Protein AF-0000000078033856 (afdb_homodimer)

pLDDT: mean 94.31, std 9.18, range [53.5, 98.94]

Nearest PDB structures (foldseek):
  8vdr-assembly1_A  TM=5.293E-01  e=3.701E+00  Mus musculus
  8vdo-assembly1_A  TM=5.056E-01  e=3.893E+00  Mus musculus
  8vdq-assembly1_A  TM=4.964E-01  e=3.893E+00  Mus musculus
  8vdr-assembly1_A  TM=5.294E-01  e=4.177E+00  Mus musculus
  8vdo-assembly1_A  TM=5.056E-01  e=3.971E+00  Mus musculus

Structure (mmCIF, N/CA/C/O backbone):
data_AF-0000000078033856-model_v1
#
loop_
_entity.id
_entity.type
_entity.pdbx_description
1 polymer 'Ergosterol biosynthesis protein'
#
loop_
_atom_site.group_PDB
_atom_site.id
_atom_site.type_symbol
_atom_site.label_atom_id
_atom_site.label_alt_id
_atom_site.label_comp_id
_atom_site.label_asym_id
_atom_site.label_entity_id
_atom_site.label_seq_id
_atom_site.pdbx_PDB_ins_code
_atom_site.Cartn_x
_atom_site.Cartn_y
_atom_site.Cartn_z
_atom_site.occupancy
_atom_site.B_iso_or_equiv
_atom_site.auth_seq_id
_atom_site.auth_comp_id
_atom_site.auth_asym_id
_atom_site.auth_atom_id
_atom_site.pdbx_PDB_model_num
ATOM 1 N N . MET A 1 1 ? 20.734 -32.188 4.699 1 61.44 1 MET A N 1
ATOM 2 C CA . MET A 1 1 ? 21.078 -30.844 5.133 1 61.44 1 MET A CA 1
ATOM 3 C C . MET A 1 1 ? 20.719 -29.812 4.07 1 61.44 1 MET A C 1
ATOM 5 O O . MET A 1 1 ? 21.078 -29.969 2.902 1 61.44 1 MET A O 1
ATOM 9 N N . VAL A 1 2 ? 19.703 -29.047 4.441 1 73.62 2 VAL A N 1
ATOM 10 C CA . VAL A 1 2 ? 19.281 -28.016 3.498 1 73.62 2 VAL A CA 1
ATOM 11 C C . VAL A 1 2 ? 20.406 -27 3.309 1 73.62 2 VAL A C 1
ATOM 13 O O . VAL A 1 2 ? 20.906 -26.438 4.281 1 73.62 2 VAL A O 1
ATOM 16 N N . THR A 1 3 ? 21.031 -26.984 2.143 1 72.88 3 THR A N 1
ATOM 17 C CA . THR A 1 3 ? 22.031 -25.984 1.803 1 72.88 3 THR A CA 1
ATOM 18 C C . THR A 1 3 ? 21.375 -24.719 1.271 1 72.88 3 THR A C 1
ATOM 20 O O . THR A 1 3 ? 20.188 -24.719 0.934 1 72.88 3 THR A O 1
ATOM 23 N N . ILE A 1 4 ? 22.062 -23.641 1.285 1 73.06 4 ILE A N 1
ATOM 24 C CA . ILE A 1 4 ? 21.578 -22.375 0.738 1 73.06 4 ILE A CA 1
ATOM 25 C C . ILE A 1 4 ? 21.125 -22.578 -0.707 1 73.06 4 ILE A C 1
ATOM 27 O O . ILE A 1 4 ? 20.141 -22 -1.142 1 73.06 4 ILE A O 1
ATOM 31 N N . ALA A 1 5 ? 21.844 -23.375 -1.379 1 71.69 5 ALA A N 1
ATOM 32 C CA . ALA A 1 5 ? 21.516 -23.641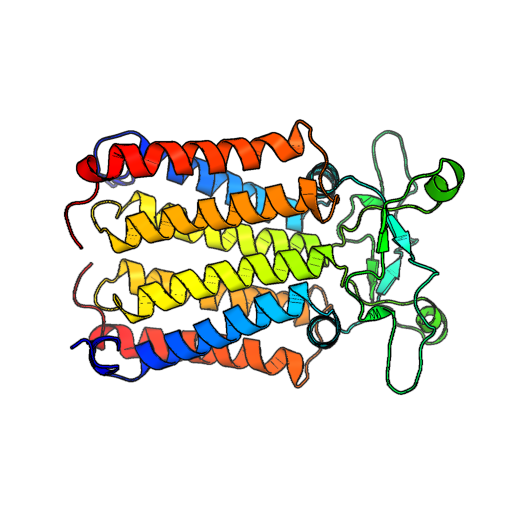 -2.779 1 71.69 5 ALA A CA 1
ATOM 33 C C . ALA A 1 5 ? 20.141 -24.266 -2.916 1 71.69 5 ALA A C 1
ATOM 35 O O . ALA A 1 5 ? 19.453 -24.062 -3.916 1 71.69 5 ALA A O 1
ATOM 36 N N . ASP A 1 6 ? 19.844 -24.953 -1.916 1 74.06 6 ASP A N 1
ATOM 37 C CA . ASP A 1 6 ? 18.547 -25.625 -1.938 1 74.06 6 ASP A CA 1
ATOM 38 C C . ASP A 1 6 ? 17.422 -24.625 -1.769 1 74.06 6 ASP A C 1
ATOM 40 O O . ASP A 1 6 ? 16.266 -24.922 -2.09 1 74.06 6 ASP A O 1
ATOM 44 N N . LEU A 1 7 ? 17.844 -23.422 -1.362 1 77.12 7 LEU A N 1
ATOM 45 C CA . LEU A 1 7 ? 16.828 -22.406 -1.071 1 77.12 7 LEU A CA 1
ATOM 46 C C . LEU A 1 7 ? 16.688 -21.438 -2.24 1 77.12 7 LEU A C 1
ATOM 48 O O . LEU A 1 7 ? 15.758 -20.625 -2.262 1 77.12 7 LEU A O 1
ATOM 52 N N . LEU A 1 8 ? 17.516 -21.656 -3.113 1 79.38 8 LEU A N 1
ATOM 53 C CA . LEU A 1 8 ? 17.516 -20.75 -4.254 1 79.38 8 LEU A CA 1
ATOM 54 C C . LEU A 1 8 ? 16.578 -21.25 -5.348 1 79.38 8 LEU A C 1
ATOM 56 O O . LEU A 1 8 ? 16.297 -22.453 -5.434 1 79.38 8 LEU A O 1
ATOM 60 N N . PRO A 1 9 ? 16.047 -20.297 -6.141 1 83.06 9 PRO A N 1
ATOM 61 C CA . PRO A 1 9 ? 15.156 -20.703 -7.234 1 83.06 9 PRO A CA 1
ATOM 62 C C . PRO A 1 9 ? 15.82 -21.719 -8.172 1 83.06 9 PRO A C 1
ATOM 64 O O . PRO A 1 9 ? 17.031 -21.625 -8.422 1 83.06 9 PRO A O 1
ATOM 67 N N . SER A 1 10 ? 15.047 -22.656 -8.562 1 72.38 10 SER A N 1
ATOM 68 C CA . SER A 1 10 ? 15.547 -23.734 -9.422 1 72.38 10 SER A CA 1
ATOM 69 C C . SER A 1 10 ? 15.641 -23.281 -10.875 1 72.38 10 SER A C 1
ATOM 71 O O . SER A 1 10 ? 16.391 -23.859 -11.664 1 72.38 10 SER A O 1
ATOM 73 N N . SER A 1 11 ? 14.836 -22.281 -11.102 1 70.69 11 SER A N 1
ATOM 74 C CA . SER A 1 11 ? 14.852 -21.859 -12.5 1 70.69 11 SER A CA 1
ATOM 75 C C . SER A 1 11 ? 16.203 -21.266 -12.883 1 70.69 11 SER A C 1
ATOM 77 O O . SER A 1 11 ? 16.906 -20.703 -12.039 1 70.69 11 SER A O 1
ATOM 79 N N . GLN A 1 12 ? 16.562 -21.547 -14.102 1 78.12 12 GLN A N 1
ATOM 80 C CA . GLN A 1 12 ? 17.766 -20.953 -14.664 1 78.12 12 GLN A CA 1
ATOM 81 C C . GLN A 1 12 ? 17.562 -19.484 -15.023 1 78.12 12 GLN A C 1
ATOM 83 O O . GLN A 1 12 ? 16.422 -19.062 -15.242 1 78.12 12 GLN A O 1
ATOM 88 N N . GLY A 1 13 ? 18.531 -18.672 -14.852 1 91.5 13 GLY A N 1
ATOM 89 C CA . GLY A 1 13 ? 18.5 -17.266 -15.242 1 91.5 13 GLY A CA 1
ATOM 90 C C . GLY A 1 13 ? 18.594 -16.328 -14.055 1 91.5 13 GLY A C 1
ATOM 91 O O . GLY A 1 13 ? 18.578 -16.766 -12.906 1 91.5 13 GLY A O 1
ATOM 92 N N . LEU A 1 14 ? 18.547 -15.047 -14.359 1 96.38 14 LEU A N 1
ATOM 93 C CA . LEU A 1 14 ? 18.859 -14.047 -13.344 1 96.38 14 LEU A CA 1
ATOM 94 C C . LEU A 1 14 ? 17.594 -13.398 -12.812 1 96.38 14 LEU A C 1
ATOM 96 O O . LEU A 1 14 ? 17.609 -12.75 -11.766 1 96.38 14 LEU A O 1
ATOM 100 N N . LEU A 1 15 ? 16.5 -13.641 -13.453 1 97.19 15 LEU A N 1
ATOM 101 C CA . LEU A 1 15 ? 15.266 -12.953 -13.094 1 97.19 15 LEU A CA 1
ATOM 102 C C . LEU A 1 15 ? 14.828 -13.328 -11.68 1 97.19 15 LEU A C 1
ATOM 104 O O . LEU A 1 15 ? 14.477 -12.453 -10.883 1 97.19 15 LEU A O 1
ATOM 108 N N . PRO A 1 16 ? 14.883 -14.594 -11.289 1 97.56 16 PRO A N 1
ATOM 109 C CA . PRO A 1 16 ? 14.484 -14.938 -9.922 1 97.56 16 PRO A CA 1
ATOM 110 C C . PRO A 1 16 ? 15.344 -14.242 -8.867 1 97.56 16 PRO A C 1
ATOM 112 O O . PRO A 1 16 ? 14.836 -13.812 -7.832 1 97.56 16 PRO A O 1
ATOM 115 N N . TYR A 1 17 ? 16.562 -14.086 -9.172 1 97.19 17 TYR A N 1
ATOM 116 C CA . TYR A 1 17 ? 17.453 -13.438 -8.227 1 97.19 17 TYR A CA 1
ATOM 117 C C . TYR A 1 17 ? 17.172 -11.938 -8.156 1 97.19 17 TYR A C 1
ATOM 119 O O . TYR A 1 17 ? 17.281 -11.328 -7.094 1 97.19 17 TYR A O 1
ATOM 127 N N . TYR A 1 18 ? 16.922 -11.352 -9.312 1 98.06 18 TYR A N 1
ATOM 128 C CA . TYR A 1 18 ? 16.484 -9.961 -9.336 1 98.06 18 TYR A CA 1
ATOM 129 C C . TYR A 1 18 ? 15.25 -9.766 -8.469 1 98.06 18 TYR A C 1
ATOM 131 O O . TYR A 1 18 ? 15.18 -8.82 -7.684 1 98.06 18 TYR A O 1
ATOM 139 N N . MET A 1 19 ? 14.328 -10.688 -8.508 1 98.25 19 MET A N 1
ATOM 140 C CA . MET A 1 19 ? 13.078 -10.602 -7.754 1 98.25 19 MET A CA 1
ATOM 141 C C . MET A 1 19 ? 13.344 -10.758 -6.258 1 98.25 19 MET A C 1
ATOM 143 O O . MET A 1 19 ? 12.742 -10.062 -5.445 1 98.25 19 MET A O 1
ATOM 147 N N . ILE A 1 20 ? 14.219 -11.648 -5.945 1 98.12 20 ILE A N 1
ATOM 148 C CA . ILE A 1 20 ? 14.562 -11.836 -4.543 1 98.12 20 ILE A CA 1
ATOM 149 C C . ILE A 1 20 ? 15.219 -10.57 -4 1 98.12 20 ILE A C 1
ATOM 151 O O . ILE A 1 20 ? 14.891 -10.117 -2.902 1 98.12 20 ILE A O 1
ATOM 155 N N . LEU A 1 21 ? 16.125 -10 -4.777 1 98.19 21 LEU A N 1
ATOM 156 C CA . LEU A 1 21 ? 16.797 -8.773 -4.363 1 98.19 21 LEU A CA 1
ATOM 157 C C . LEU A 1 21 ? 15.797 -7.648 -4.145 1 98.19 21 LEU A C 1
ATOM 159 O O . LEU A 1 21 ? 15.82 -6.977 -3.109 1 98.19 21 LEU A O 1
ATOM 163 N N . VAL A 1 22 ? 14.938 -7.438 -5.094 1 98.62 22 VAL A N 1
ATOM 164 C CA . VAL A 1 22 ? 13.953 -6.363 -5.004 1 98.62 22 VAL A CA 1
ATOM 165 C C . VAL A 1 22 ? 13.008 -6.633 -3.84 1 98.62 22 VAL A C 1
ATOM 167 O O . VAL A 1 22 ? 12.562 -5.699 -3.164 1 98.62 22 VAL A O 1
ATOM 170 N N . SER A 1 23 ? 12.711 -7.891 -3.6 1 98.69 23 SER A N 1
ATOM 171 C CA . SER A 1 23 ? 11.898 -8.258 -2.443 1 98.69 23 SER A CA 1
ATOM 172 C C . SER A 1 23 ? 12.57 -7.848 -1.14 1 98.69 23 SER A C 1
ATOM 174 O O . SER A 1 23 ? 11.93 -7.262 -0.263 1 98.69 23 SER A O 1
ATOM 176 N N . LEU A 1 24 ? 13.812 -8.125 -1.024 1 98.5 24 LEU A N 1
ATOM 177 C CA . LEU A 1 24 ? 14.555 -7.773 0.182 1 98.5 24 LEU A CA 1
ATOM 178 C C . LEU A 1 24 ? 14.625 -6.262 0.352 1 98.5 24 LEU A C 1
ATOM 180 O O . LEU A 1 24 ? 14.5 -5.75 1.468 1 98.5 24 LEU A O 1
ATOM 184 N N . ILE A 1 25 ? 14.812 -5.543 -0.732 1 98.19 25 ILE A N 1
ATOM 185 C CA . ILE A 1 25 ? 14.805 -4.082 -0.703 1 98.19 25 ILE A CA 1
ATOM 186 C C . ILE A 1 25 ? 13.445 -3.59 -0.214 1 98.19 25 ILE A C 1
ATOM 188 O O . ILE A 1 25 ? 13.367 -2.672 0.607 1 98.19 25 ILE A O 1
ATOM 192 N N . SER A 1 26 ? 12.383 -4.23 -0.665 1 98.75 26 SER A N 1
ATOM 193 C CA . SER A 1 26 ? 11.031 -3.846 -0.279 1 98.75 26 SER A CA 1
ATOM 194 C C . SER A 1 26 ? 10.781 -4.117 1.2 1 98.75 26 SER A C 1
ATOM 196 O O . SER A 1 26 ? 10.117 -3.332 1.878 1 98.75 26 SER A O 1
ATOM 198 N N . VAL A 1 27 ? 11.242 -5.23 1.685 1 98.81 27 VAL A N 1
ATOM 199 C CA . VAL A 1 27 ? 11.133 -5.512 3.113 1 98.81 27 VAL A CA 1
ATOM 200 C C . VAL A 1 27 ? 11.906 -4.465 3.908 1 98.81 27 VAL A C 1
ATOM 202 O O . VAL A 1 27 ? 11.438 -3.992 4.945 1 98.81 27 VAL A O 1
ATOM 205 N N . GLY A 1 28 ? 13.117 -4.117 3.42 1 98.56 28 GLY A N 1
ATOM 206 C CA . GLY A 1 28 ? 13.875 -3.039 4.035 1 98.56 28 GLY A CA 1
ATOM 207 C C . GLY A 1 28 ? 13.117 -1.726 4.082 1 98.56 28 GLY A C 1
ATOM 208 O O . GLY A 1 28 ? 13.141 -1.026 5.098 1 98.56 28 GLY A O 1
ATOM 209 N N . ASN A 1 29 ? 12.461 -1.414 2.986 1 98.44 29 ASN A N 1
ATOM 210 C CA . ASN A 1 29 ? 11.641 -0.207 2.951 1 98.44 29 ASN A CA 1
ATOM 211 C C . ASN A 1 29 ? 10.523 -0.259 3.988 1 98.44 29 ASN A C 1
ATOM 213 O O . ASN A 1 29 ? 10.266 0.728 4.68 1 98.44 29 ASN A O 1
ATOM 217 N N . SER A 1 30 ? 9.883 -1.397 4.066 1 98.88 30 SER A N 1
ATOM 218 C CA . SER A 1 30 ? 8.797 -1.549 5.035 1 98.88 30 SER A CA 1
ATOM 219 C C . SER A 1 30 ? 9.305 -1.346 6.461 1 98.88 30 SER A C 1
ATOM 221 O O . SER A 1 30 ? 8.672 -0.643 7.254 1 98.88 30 SER A O 1
ATOM 223 N N . ALA A 1 31 ? 10.406 -1.901 6.766 1 98.75 31 ALA A N 1
ATOM 224 C CA . ALA A 1 31 ? 10.984 -1.77 8.102 1 98.75 31 ALA A CA 1
ATOM 225 C C . ALA A 1 31 ? 11.344 -0.316 8.398 1 98.75 31 ALA A C 1
ATOM 227 O O . ALA A 1 31 ? 11.023 0.198 9.477 1 98.75 31 ALA A O 1
ATOM 228 N N . GLN A 1 32 ? 12.016 0.313 7.453 1 98.5 32 GLN A N 1
ATOM 229 C CA . GLN A 1 32 ? 12.445 1.686 7.707 1 98.5 32 GLN A CA 1
ATOM 230 C C . GLN A 1 32 ? 11.242 2.613 7.863 1 98.5 32 GLN A C 1
ATOM 232 O O . GLN A 1 32 ? 11.289 3.572 8.641 1 98.5 32 G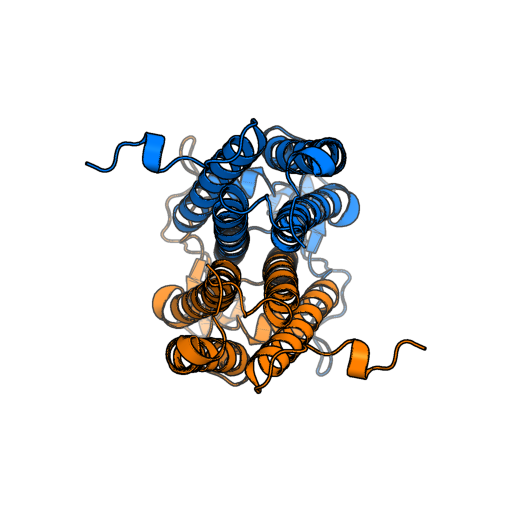LN A O 1
ATOM 237 N N . CYS A 1 33 ? 10.133 2.365 7.184 1 98.81 33 CYS A N 1
ATOM 238 C CA . CYS A 1 33 ? 8.914 3.166 7.285 1 98.81 33 CYS A CA 1
ATOM 239 C C . CYS A 1 33 ? 8.336 3.096 8.695 1 98.81 33 CYS A C 1
ATOM 241 O O . CYS A 1 33 ? 7.633 4.012 9.125 1 98.81 33 CYS A O 1
ATOM 243 N N . LEU A 1 34 ? 8.586 1.993 9.43 1 98.69 34 LEU A N 1
ATOM 244 C CA . LEU A 1 34 ? 8.07 1.813 10.781 1 98.69 34 LEU A CA 1
ATOM 245 C C . LEU A 1 34 ? 9.008 2.436 11.812 1 98.69 34 LEU A C 1
ATOM 247 O O . LEU A 1 34 ? 8.625 2.645 12.961 1 98.69 34 LEU A O 1
ATOM 251 N N . LEU A 1 35 ? 10.211 2.791 11.375 1 98.69 35 LEU A N 1
ATOM 252 C CA . LEU A 1 35 ? 11.242 3.197 12.328 1 98.69 35 LEU A CA 1
ATOM 253 C C . LEU A 1 35 ? 11.57 4.68 12.18 1 98.69 35 LEU A C 1
ATOM 255 O O . LEU A 1 35 ? 11.953 5.34 13.148 1 98.69 35 LEU A O 1
ATOM 259 N N . THR A 1 36 ? 11.531 5.199 10.961 1 98.75 36 THR A N 1
ATOM 260 C CA . THR A 1 36 ? 11.867 6.59 10.664 1 98.75 36 THR A CA 1
ATOM 261 C C . THR A 1 36 ? 11.125 7.07 9.422 1 98.75 36 THR A C 1
ATOM 263 O O . THR A 1 36 ? 10.75 6.27 8.562 1 98.75 36 THR A O 1
ATOM 266 N N . LEU A 1 37 ? 10.906 8.375 9.375 1 98.81 37 LEU A N 1
ATOM 267 C CA . LEU A 1 37 ? 10.336 8.961 8.172 1 98.81 37 LEU A CA 1
ATOM 268 C C . LEU A 1 37 ? 11.43 9.547 7.277 1 98.81 37 LEU A C 1
ATOM 270 O O . LEU A 1 37 ? 11.148 10.016 6.172 1 98.81 37 LEU A O 1
ATOM 274 N N . HIS A 1 38 ? 12.617 9.461 7.727 1 98.06 38 HIS A N 1
ATOM 275 C CA . HIS A 1 38 ? 13.742 10.141 7.098 1 98.06 38 HIS A CA 1
ATOM 276 C C . HIS A 1 38 ? 13.859 9.766 5.625 1 98.06 38 HIS A C 1
ATOM 278 O O . HIS A 1 38 ? 13.891 10.641 4.758 1 98.06 38 HIS A O 1
ATOM 284 N N . TYR A 1 39 ? 13.875 8.578 5.297 1 97.69 39 TYR A N 1
ATOM 285 C CA . TYR A 1 39 ? 14.102 8.125 3.928 1 97.69 39 TYR A CA 1
ATOM 286 C C . TYR A 1 39 ? 12.852 8.328 3.072 1 97.69 39 TYR A C 1
ATOM 288 O O . TYR A 1 39 ? 12.953 8.695 1.901 1 97.69 39 TYR A O 1
ATOM 296 N N . THR A 1 40 ? 11.695 8.062 3.631 1 98.5 40 THR A N 1
ATOM 297 C CA . THR A 1 40 ? 10.438 8.25 2.92 1 98.5 40 THR A CA 1
ATOM 298 C C . THR A 1 40 ? 10.242 9.711 2.533 1 98.5 40 THR A C 1
ATOM 300 O O . THR A 1 40 ? 9.812 10.016 1.417 1 98.5 40 THR A O 1
ATOM 303 N N . ARG A 1 41 ? 10.586 10.625 3.443 1 98.31 41 ARG A N 1
ATOM 304 C CA . ARG A 1 41 ? 10.438 12.055 3.191 1 98.31 41 ARG A CA 1
ATOM 305 C C . ARG A 1 41 ? 11.398 12.523 2.104 1 98.31 41 ARG A C 1
ATOM 307 O O . ARG A 1 41 ? 11.156 13.547 1.46 1 98.31 41 ARG A O 1
ATOM 314 N N . ARG A 1 42 ? 12.453 11.766 1.881 1 97.56 42 ARG A N 1
ATOM 315 C CA . ARG A 1 42 ? 13.383 12.102 0.807 1 97.56 42 ARG A CA 1
ATOM 316 C C . ARG A 1 42 ? 12.805 11.719 -0.553 1 97.56 42 ARG A C 1
ATOM 318 O O . ARG A 1 42 ? 13.148 12.328 -1.57 1 97.56 42 ARG A O 1
ATOM 325 N N . ILE A 1 43 ? 12 10.711 -0.518 1 98.44 43 ILE A N 1
ATOM 326 C CA . ILE A 1 43 ? 11.328 10.305 -1.746 1 98.44 43 ILE A CA 1
ATOM 327 C C . ILE A 1 43 ? 10.195 11.281 -2.064 1 98.44 43 ILE A C 1
ATOM 329 O O . ILE A 1 43 ? 10.125 11.812 -3.172 1 98.44 43 ILE A O 1
ATOM 333 N N . TYR A 1 44 ? 9.367 11.477 -1.131 1 98.44 44 TYR A N 1
ATOM 334 C CA . TYR A 1 44 ? 8.227 12.375 -1.268 1 98.44 44 TYR A CA 1
ATOM 335 C C . TYR A 1 44 ? 8.547 13.75 -0.702 1 98.44 44 TYR A C 1
ATOM 337 O O . TYR A 1 44 ? 7.938 14.188 0.276 1 98.44 44 TYR A O 1
ATOM 345 N N . CYS A 1 45 ? 9.391 14.516 -1.375 1 96.75 45 CYS A N 1
ATOM 346 C CA . CYS A 1 45 ? 10.141 15.594 -0.743 1 96.75 45 CYS A CA 1
ATOM 347 C C . CYS A 1 45 ? 9.523 16.953 -1.071 1 96.75 45 CYS A C 1
ATOM 349 O O . CYS A 1 45 ? 9.859 17.953 -0.444 1 96.75 45 CYS A O 1
ATOM 351 N N . ASN A 1 46 ? 8.656 17 -2.059 1 96.38 46 ASN A N 1
ATOM 352 C CA . ASN A 1 46 ? 8.133 18.312 -2.414 1 96.38 46 ASN A CA 1
ATOM 353 C C . ASN A 1 46 ? 7.207 18.859 -1.33 1 96.38 46 ASN A C 1
ATOM 355 O O . ASN A 1 46 ? 6.512 18.094 -0.658 1 96.38 46 ASN A O 1
ATOM 359 N N . LYS A 1 47 ? 7.242 20.172 -1.246 1 96.5 47 LYS A N 1
ATOM 360 C CA . LYS A 1 47 ? 6.547 20.828 -0.149 1 96.5 47 LYS A CA 1
ATOM 361 C C . LYS A 1 47 ? 5.227 21.438 -0.62 1 96.5 47 LYS A C 1
ATOM 363 O O . LYS A 1 47 ? 5.137 21.953 -1.732 1 96.5 47 LYS A O 1
ATOM 368 N N . PHE A 1 48 ? 4.266 21.406 0.261 1 97.5 48 PHE A N 1
ATOM 369 C CA . PHE A 1 48 ? 2.902 21.844 -0.028 1 97.5 48 PHE A CA 1
ATOM 370 C C . PHE A 1 48 ? 2.381 22.75 1.071 1 97.5 48 PHE A C 1
ATOM 372 O O . PHE A 1 48 ? 2.889 22.734 2.193 1 97.5 48 PHE A O 1
ATOM 379 N N . VAL A 1 49 ? 1.399 23.516 0.734 1 96.44 49 VAL A N 1
ATOM 380 C CA . VAL A 1 49 ? 0.655 24.344 1.672 1 96.44 49 VAL A CA 1
ATOM 381 C C . VAL A 1 49 ? -0.841 24.078 1.527 1 96.44 49 VAL A C 1
ATOM 383 O O . VAL A 1 49 ? -1.282 23.516 0.525 1 96.44 49 VAL A O 1
ATOM 386 N N . THR A 1 50 ? -1.585 24.422 2.521 1 95.19 50 THR A N 1
ATOM 387 C CA . THR A 1 50 ? -3.035 24.266 2.48 1 95.19 50 THR A CA 1
ATOM 388 C C . THR A 1 50 ? -3.633 25.062 1.327 1 95.19 50 THR A C 1
ATOM 390 O O . THR A 1 50 ? -3.238 26.203 1.084 1 95.19 50 THR A O 1
ATOM 393 N N . ASN A 1 51 ? -4.48 24.469 0.582 1 96.19 51 ASN A N 1
ATOM 394 C CA . ASN A 1 51 ? -5.207 25.141 -0.495 1 96.19 51 ASN A CA 1
ATOM 395 C C . ASN A 1 51 ? -6.273 26.078 0.049 1 96.19 51 ASN A C 1
ATOM 397 O O . ASN A 1 51 ? -7.367 25.641 0.413 1 96.19 51 ASN A O 1
ATOM 401 N N . THR A 1 52 ? -6.094 27.312 0.097 1 93.81 52 THR A N 1
ATOM 402 C CA . THR A 1 52 ? -6.996 28.297 0.689 1 93.81 52 THR A CA 1
ATOM 403 C C . THR A 1 52 ? -8.086 28.688 -0.303 1 93.81 52 THR A C 1
ATOM 405 O O . THR A 1 52 ? -8.977 29.469 0.032 1 93.81 52 THR A O 1
ATOM 408 N N . SER A 1 53 ? -8.047 28.188 -1.5 1 95.69 53 SER A N 1
ATOM 409 C CA . SER A 1 53 ? -9.039 28.531 -2.516 1 95.69 53 SER A CA 1
ATOM 410 C C . SER A 1 53 ? -10.281 27.656 -2.391 1 95.69 53 SER A C 1
ATOM 412 O O . SER A 1 53 ? -11.305 27.922 -3.031 1 95.69 53 SER A O 1
ATOM 414 N N . LEU A 1 54 ? -10.18 26.594 -1.594 1 96.12 54 LEU A N 1
ATOM 415 C CA . LEU A 1 54 ? -11.328 25.703 -1.421 1 96.12 54 LEU A CA 1
ATOM 416 C C . LEU A 1 54 ? -12.422 26.391 -0.6 1 96.12 54 LEU A C 1
ATOM 418 O O . LEU A 1 54 ? -12.125 27.156 0.315 1 96.12 54 LEU A O 1
ATOM 422 N N . ALA A 1 55 ? -13.648 26.047 -0.903 1 94.62 55 ALA A N 1
ATOM 423 C CA . ALA A 1 55 ? -14.781 26.562 -0.138 1 94.62 55 ALA A CA 1
ATOM 424 C C . ALA A 1 55 ? -14.688 26.141 1.327 1 94.62 55 ALA A C 1
ATOM 426 O O . ALA A 1 55 ? -14.25 25.031 1.636 1 94.62 55 ALA A O 1
ATOM 427 N N . PRO A 1 56 ? -15.18 27 2.152 1 93.25 56 PRO A N 1
ATOM 428 C CA . PRO A 1 56 ? -15.148 26.656 3.576 1 93.25 56 PRO A CA 1
ATOM 429 C C . PRO A 1 56 ? -16.062 25.5 3.926 1 93.25 56 PRO A C 1
ATOM 431 O O . PRO A 1 56 ? -16.938 25.125 3.125 1 93.25 56 PRO A O 1
ATOM 434 N N . LYS A 1 57 ? -15.844 24.969 5.039 1 93.38 57 LYS A N 1
ATOM 435 C CA . LYS A 1 57 ? -16.641 23.844 5.535 1 93.38 57 LYS A CA 1
ATOM 436 C C . LYS A 1 57 ? -18.125 24.219 5.594 1 93.38 57 LYS A C 1
ATOM 438 O O . LYS A 1 57 ? -18.469 25.328 6 1 93.38 57 LYS A O 1
ATOM 443 N N . SER A 1 58 ? -18.922 23.453 5.059 1 93.38 58 SER A N 1
ATOM 444 C CA . SER A 1 58 ? -20.375 23.547 5.137 1 93.38 58 SER A CA 1
ATOM 445 C C . SER A 1 58 ? -21 22.234 5.609 1 93.38 58 SER A C 1
ATOM 447 O O . SER A 1 58 ? -20.281 21.297 5.965 1 93.38 58 SER A O 1
ATOM 449 N N . ALA A 1 59 ? -22.344 22.234 5.633 1 92.88 59 ALA A N 1
ATOM 450 C CA . ALA A 1 59 ? -23.047 21.016 6.051 1 92.88 59 ALA A CA 1
ATOM 451 C C . ALA A 1 59 ? -22.828 19.891 5.051 1 92.88 59 ALA A C 1
ATOM 453 O O . ALA A 1 59 ? -22.812 18.719 5.426 1 92.88 59 ALA A O 1
ATOM 454 N N . LEU A 1 60 ? -22.5 20.234 3.891 1 90.12 60 LEU A N 1
ATOM 455 C CA . LEU A 1 60 ? -22.469 19.25 2.82 1 90.12 60 LEU A CA 1
ATOM 456 C C . LEU A 1 60 ? -21.031 19 2.361 1 90.12 60 LEU A C 1
ATOM 458 O O . LEU A 1 60 ? -20.75 17.984 1.711 1 90.12 60 LEU A O 1
ATOM 462 N N . ARG A 1 61 ? -20.203 19.891 2.689 1 92.5 61 ARG A N 1
ATOM 463 C CA . ARG A 1 61 ? -18.859 19.797 2.139 1 92.5 61 ARG A CA 1
ATOM 464 C C . ARG A 1 61 ? -17.812 20.078 3.211 1 92.5 61 ARG A C 1
ATOM 466 O O . ARG A 1 61 ? -17.938 21.047 3.975 1 92.5 61 ARG A O 1
ATOM 473 N N . ASP A 1 62 ? -16.828 19.281 3.324 1 96.06 62 ASP A N 1
ATOM 474 C CA . ASP A 1 62 ? -15.633 19.469 4.145 1 96.06 62 ASP A CA 1
ATOM 475 C C . ASP A 1 62 ? -14.383 19.609 3.275 1 96.06 62 ASP A C 1
ATOM 477 O O . ASP A 1 62 ? -14.016 18.672 2.555 1 96.06 62 ASP A O 1
ATOM 481 N N . PRO A 1 63 ? -13.773 20.719 3.268 1 96.75 63 PRO A N 1
ATOM 482 C CA . PRO A 1 63 ? -12.562 20.875 2.453 1 96.75 63 PRO A CA 1
ATOM 483 C C . PRO A 1 63 ? -11.477 19.875 2.809 1 96.75 63 PRO A C 1
ATOM 485 O O . PRO A 1 63 ? -10.625 19.562 1.974 1 96.75 63 PRO A O 1
ATOM 488 N N . GLU A 1 64 ? -11.531 19.328 4.004 1 97 64 GLU A N 1
ATOM 489 C CA . GLU A 1 64 ? -10.555 18.328 4.422 1 97 64 GLU A CA 1
ATOM 490 C C . GLU A 1 64 ? -10.75 17.016 3.662 1 97 64 GLU A C 1
ATOM 492 O O . GLU A 1 64 ? -9.875 16.156 3.68 1 97 64 GLU A O 1
ATOM 497 N N . ASP A 1 65 ? -11.875 16.906 2.957 1 98.25 65 ASP A N 1
ATOM 498 C CA . ASP A 1 65 ? -12.172 15.703 2.195 1 98.25 65 ASP A CA 1
ATOM 499 C C . ASP A 1 65 ? -11.633 15.805 0.77 1 98.25 65 ASP A C 1
ATOM 501 O O . ASP A 1 65 ? -11.672 14.836 0.014 1 98.25 65 ASP A O 1
ATOM 505 N N . SER A 1 66 ? -11.125 16.922 0.41 1 98.62 66 SER A N 1
ATOM 506 C CA . SER A 1 66 ? -10.68 17.141 -0.961 1 98.62 66 SER A CA 1
ATOM 507 C C . SER A 1 66 ? -9.289 16.547 -1.188 1 98.62 66 SER A C 1
ATOM 509 O O . SER A 1 66 ? -8.383 16.766 -0.385 1 98.62 66 SER A O 1
ATOM 511 N N . VAL A 1 67 ? -9.102 15.922 -2.33 1 98.69 67 VAL A N 1
ATOM 512 C CA . VAL A 1 67 ? -7.777 15.461 -2.719 1 98.69 67 VAL A CA 1
ATOM 513 C C . VAL A 1 67 ? -6.902 16.641 -3.107 1 98.69 67 VAL A C 1
ATOM 515 O O . VAL A 1 67 ? -5.688 16.5 -3.262 1 98.69 67 VAL A O 1
ATOM 518 N N . HIS A 1 68 ? -7.48 17.844 -3.244 1 98.38 68 HIS A N 1
ATOM 519 C CA . HIS A 1 68 ? -6.758 19.062 -3.594 1 98.38 68 HIS A CA 1
ATOM 520 C C . HIS A 1 68 ? -6.57 19.969 -2.377 1 98.38 68 HIS A C 1
ATOM 522 O O . HIS A 1 68 ? -6.332 21.172 -2.518 1 98.38 68 HIS A O 1
ATOM 528 N N . LYS A 1 69 ? -6.699 19.422 -1.203 1 98.25 69 LYS A N 1
ATOM 529 C CA . LYS A 1 69 ? -6.609 20.234 0.008 1 98.25 69 LYS A CA 1
ATOM 530 C C . LYS A 1 69 ? -5.207 20.797 0.181 1 98.25 69 LYS A C 1
ATOM 532 O O . LYS A 1 69 ? -5.012 21.766 0.925 1 98.25 69 LYS A O 1
ATOM 537 N N . LEU A 1 70 ? -4.227 20.234 -0.487 1 97.81 70 LEU A N 1
ATOM 538 C CA . LEU A 1 70 ? -2.848 20.703 -0.484 1 97.81 70 LEU A CA 1
ATOM 539 C C . LEU A 1 70 ? -2.406 21.094 -1.891 1 97.81 70 LEU A C 1
ATOM 541 O O . LEU A 1 70 ? -2.74 20.422 -2.861 1 97.81 70 LEU A O 1
ATOM 545 N N . VAL A 1 71 ? -1.706 22.188 -1.99 1 96.44 71 VAL A N 1
ATOM 546 C CA . VAL A 1 71 ? -1.171 22.609 -3.275 1 96.44 71 VAL A CA 1
ATOM 547 C C . VAL A 1 71 ? 0.336 22.828 -3.162 1 96.44 71 VAL A C 1
ATOM 549 O O . VAL A 1 71 ? 0.841 23.172 -2.092 1 96.44 71 VAL A O 1
ATOM 552 N N . LEU A 1 72 ? 1.056 22.562 -4.246 1 96 72 LEU A N 1
ATOM 553 C CA . LEU A 1 72 ? 2.506 22.719 -4.293 1 96 72 LEU A CA 1
ATOM 554 C C . LEU A 1 72 ? 2.916 24.125 -3.871 1 96 72 LEU A C 1
ATOM 556 O O . LEU A 1 72 ? 2.318 25.109 -4.312 1 96 72 LEU A O 1
ATOM 560 N N . ALA A 1 73 ? 3.9 24.125 -2.971 1 94.5 73 ALA A N 1
ATOM 561 C CA . ALA A 1 73 ? 4.41 25.422 -2.527 1 94.5 73 ALA A CA 1
ATOM 562 C C . ALA A 1 73 ? 5.238 26.078 -3.621 1 94.5 73 ALA A C 1
ATOM 564 O O . ALA A 1 73 ? 6.172 25.484 -4.156 1 94.5 73 ALA A O 1
ATOM 565 N N . THR A 1 74 ? 4.988 27.188 -4.266 1 81.38 74 THR A N 1
ATOM 566 C CA . THR A 1 74 ? 5.695 27.859 -5.355 1 81.38 74 THR A CA 1
ATOM 567 C C . THR A 1 74 ? 6.613 28.953 -4.816 1 81.38 74 THR A C 1
ATOM 569 O O . THR A 1 74 ? 7.672 29.219 -5.387 1 81.38 74 THR A O 1
ATOM 572 N N . ASN A 1 75 ? 6.145 29.875 -3.896 1 66.25 75 ASN A N 1
ATOM 573 C CA . ASN A 1 75 ? 6.887 31.062 -3.527 1 66.25 75 ASN A CA 1
ATOM 574 C C . ASN A 1 75 ? 7.602 30.891 -2.188 1 66.25 75 ASN A C 1
ATOM 576 O O . ASN A 1 75 ? 7.191 30.078 -1.362 1 66.25 75 ASN A O 1
ATOM 580 N N . ARG A 1 76 ? 8.891 31.609 -2.131 1 55.44 76 ARG A N 1
ATOM 581 C CA . ARG A 1 76 ? 9.75 31.625 -0.953 1 55.44 76 ARG A CA 1
ATOM 582 C C . ARG A 1 76 ? 8.938 31.859 0.318 1 55.44 76 ARG A C 1
ATOM 584 O O . ARG A 1 76 ? 9.195 31.219 1.343 1 55.44 76 ARG A O 1
ATOM 591 N N . ALA A 1 77 ? 8.078 32.75 0.264 1 53.5 77 ALA A N 1
ATOM 592 C CA . ALA A 1 77 ? 7.297 33.125 1.438 1 53.5 77 ALA A CA 1
ATOM 593 C C . ALA A 1 77 ? 6.445 31.953 1.928 1 53.5 77 ALA A C 1
ATOM 595 O O . ALA A 1 77 ? 6.348 31.719 3.133 1 53.5 77 ALA A O 1
ATOM 596 N N . ALA A 1 78 ? 5.863 31.203 0.975 1 57.28 78 ALA A N 1
ATOM 597 C CA . ALA A 1 78 ? 4.992 30.078 1.337 1 57.28 78 ALA A CA 1
ATOM 598 C C . ALA A 1 78 ? 5.801 28.922 1.916 1 57.28 78 ALA A C 1
ATOM 600 O O . ALA A 1 78 ? 5.258 28.062 2.623 1 57.28 78 ALA A O 1
ATOM 601 N N . ALA A 1 79 ? 7.141 29.219 1.865 1 61.19 79 ALA A N 1
ATOM 602 C CA . ALA A 1 79 ? 8.07 28.125 2.15 1 61.19 79 ALA A CA 1
ATOM 603 C C . ALA A 1 79 ? 8.195 27.891 3.654 1 61.19 79 ALA A C 1
ATOM 605 O O . ALA A 1 79 ? 8.484 26.781 4.094 1 61.19 79 ALA A O 1
ATOM 606 N N . GLY A 1 80 ? 7.809 28.922 4.324 1 71.06 80 GLY A N 1
ATOM 607 C CA . GLY A 1 80 ? 8.094 28.75 5.742 1 71.06 80 GLY A CA 1
ATOM 608 C C . GLY A 1 80 ? 7.195 27.734 6.418 1 71.06 80 GLY A C 1
ATOM 609 O O . GLY A 1 80 ? 7.617 27.062 7.355 1 71.06 80 GLY A O 1
ATOM 610 N N . ASN A 1 81 ? 6.012 27.594 5.977 1 85.38 81 ASN A N 1
ATOM 611 C CA . ASN A 1 81 ? 5.098 26.656 6.609 1 85.38 81 ASN A CA 1
ATOM 612 C C . ASN A 1 81 ? 4.801 25.469 5.699 1 85.38 81 ASN A C 1
ATOM 614 O O . ASN A 1 81 ? 3.859 24.703 5.949 1 85.38 81 ASN A O 1
ATOM 618 N N . ALA A 1 82 ? 5.504 25.375 4.645 1 94.94 82 ALA A N 1
ATOM 619 C CA . ALA A 1 82 ? 5.297 24.281 3.688 1 94.94 82 ALA A CA 1
ATOM 620 C C . ALA A 1 82 ? 5.887 22.984 4.207 1 94.94 82 ALA A C 1
ATOM 622 O O . ALA A 1 82 ? 6.953 22.969 4.824 1 94.94 82 ALA A O 1
ATOM 623 N N . THR A 1 83 ? 5.211 21.953 3.967 1 95.44 83 THR A N 1
ATOM 624 C CA . THR A 1 83 ? 5.664 20.656 4.414 1 95.44 83 THR A CA 1
ATOM 625 C C . THR A 1 83 ? 5.422 19.594 3.34 1 95.44 83 THR A C 1
ATOM 627 O O . THR A 1 83 ? 4.625 19.812 2.422 1 95.44 83 THR A O 1
ATOM 630 N N . ASP A 1 84 ? 6.188 18.531 3.408 1 97.69 84 ASP A N 1
ATOM 631 C CA . ASP A 1 84 ? 5.84 17.391 2.574 1 97.69 84 ASP A CA 1
ATOM 632 C C . ASP A 1 84 ? 4.547 16.734 3.055 1 97.69 84 ASP A C 1
ATOM 634 O O . ASP A 1 84 ? 3.965 17.156 4.055 1 97.69 84 ASP A O 1
ATOM 638 N N . GLN A 1 85 ? 4.102 15.766 2.361 1 98.75 85 GLN A N 1
ATOM 639 C CA . GLN A 1 85 ? 2.811 15.164 2.68 1 98.75 85 GLN A CA 1
ATOM 640 C C . GLN A 1 85 ? 2.988 13.859 3.449 1 98.75 85 GLN A C 1
ATOM 642 O O . GLN A 1 85 ? 2.07 13.039 3.512 1 98.75 85 GLN A O 1
ATOM 647 N N . VAL A 1 86 ? 4.191 13.594 4.012 1 98.88 86 VAL A N 1
ATOM 648 C CA . VAL A 1 86 ? 4.477 12.32 4.668 1 98.88 86 VAL A CA 1
ATOM 649 C C . VAL A 1 86 ? 4.055 12.398 6.137 1 98.88 86 VAL A C 1
ATOM 651 O O . VAL A 1 86 ? 4.582 13.211 6.898 1 98.88 86 VAL A O 1
ATOM 654 N N . THR A 1 87 ? 3.121 11.625 6.488 1 98.88 87 THR A N 1
ATOM 655 C CA . THR A 1 87 ? 2.744 11.375 7.875 1 98.88 87 THR A CA 1
ATOM 656 C C . THR A 1 87 ? 3.182 9.977 8.305 1 98.88 87 THR A C 1
ATOM 658 O O . THR A 1 87 ? 3.516 9.141 7.469 1 98.88 87 THR A O 1
ATOM 661 N N . PRO A 1 88 ? 3.158 9.734 9.555 1 98.94 88 PRO A N 1
ATOM 662 C CA . PRO A 1 88 ? 3.436 8.359 9.977 1 98.94 88 PRO A CA 1
ATOM 663 C C . PRO A 1 88 ? 2.467 7.348 9.375 1 98.94 88 PRO A C 1
ATOM 665 O O . PRO A 1 88 ? 2.871 6.234 9.023 1 98.94 88 PRO A O 1
ATOM 668 N N . LEU A 1 89 ? 1.221 7.715 9.211 1 98.94 89 LEU A N 1
ATOM 669 C CA . LEU A 1 89 ? 0.265 6.836 8.547 1 98.94 89 LEU A CA 1
ATOM 670 C C . LEU A 1 89 ? 0.684 6.574 7.105 1 98.94 89 LEU A C 1
ATOM 672 O O . LEU A 1 89 ? 0.658 5.43 6.645 1 98.94 89 LEU A O 1
ATOM 676 N N . ALA A 1 90 ? 1.031 7.633 6.371 1 98.94 90 ALA A N 1
ATOM 677 C CA . ALA A 1 90 ? 1.466 7.465 4.988 1 98.94 90 ALA A CA 1
ATOM 678 C C . ALA A 1 90 ? 2.629 6.48 4.895 1 98.94 90 ALA A C 1
ATOM 680 O O . ALA A 1 90 ? 2.66 5.633 4 1 98.94 90 ALA A O 1
ATOM 681 N N . ALA A 1 91 ? 3.547 6.586 5.848 1 98.94 91 ALA A N 1
ATOM 682 C CA . ALA A 1 91 ? 4.691 5.68 5.867 1 98.94 91 ALA A CA 1
ATOM 683 C C . ALA A 1 91 ? 4.246 4.242 6.105 1 98.94 91 ALA A C 1
ATOM 685 O O . ALA A 1 91 ? 4.766 3.312 5.48 1 98.94 91 ALA A O 1
ATOM 686 N N . ARG A 1 92 ? 3.316 4.027 6.953 1 98.94 92 ARG A N 1
ATOM 687 C CA . ARG A 1 92 ? 2.85 2.672 7.23 1 98.94 92 ARG A CA 1
ATOM 688 C C . ARG A 1 92 ? 2.057 2.113 6.051 1 98.94 92 ARG A C 1
ATOM 690 O O . ARG A 1 92 ? 2.084 0.909 5.793 1 98.94 92 ARG A O 1
ATOM 697 N N . LEU A 1 93 ? 1.362 2.982 5.328 1 98.94 93 LEU A N 1
ATOM 698 C CA . LEU A 1 93 ? 0.692 2.545 4.109 1 98.94 93 LEU A CA 1
ATOM 699 C C . LEU A 1 93 ? 1.708 2.186 3.029 1 98.94 93 LEU A C 1
ATOM 701 O O . LEU A 1 93 ? 1.53 1.201 2.307 1 98.94 93 LEU A O 1
ATOM 705 N N . PHE A 1 94 ? 2.777 2.973 2.963 1 98.94 94 PHE A N 1
ATOM 706 C CA . PHE A 1 94 ? 3.877 2.666 2.055 1 98.94 94 PHE A CA 1
ATOM 707 C C . PHE A 1 94 ? 4.527 1.337 2.422 1 98.94 94 PHE A C 1
ATOM 709 O O . PHE A 1 94 ? 4.812 0.517 1.547 1 98.94 94 PHE A O 1
ATOM 716 N N . ALA A 1 95 ? 4.711 1.098 3.691 1 98.94 95 ALA A N 1
ATOM 717 C CA . ALA A 1 95 ? 5.254 -0.159 4.199 1 98.94 95 ALA A CA 1
ATOM 718 C C . ALA A 1 95 ? 4.355 -1.335 3.832 1 98.94 95 ALA A C 1
ATOM 720 O O . ALA A 1 95 ? 4.84 -2.393 3.422 1 98.94 95 ALA A O 1
ATOM 721 N N . THR A 1 96 ? 3.082 -1.14 3.988 1 98.94 96 THR A N 1
ATOM 722 C CA . THR A 1 96 ? 2.115 -2.205 3.746 1 98.94 96 THR A CA 1
ATOM 723 C C . THR A 1 96 ? 2.119 -2.615 2.277 1 98.94 96 THR A C 1
ATOM 725 O O . THR A 1 96 ? 2.174 -3.805 1.96 1 98.94 96 THR A O 1
ATOM 728 N N . TRP A 1 97 ? 2.074 -1.628 1.447 1 98.75 97 TRP A N 1
ATOM 729 C CA . TRP A 1 97 ? 2.121 -1.885 0.012 1 98.75 97 TRP A CA 1
ATOM 730 C C . TRP A 1 97 ? 3.406 -2.613 -0.369 1 98.75 97 TRP A C 1
ATOM 732 O O . TRP A 1 97 ? 3.369 -3.604 -1.103 1 98.75 97 TRP A O 1
ATOM 742 N N . THR A 1 98 ? 4.555 -2.133 0.1 1 98.88 98 THR A N 1
ATOM 743 C CA . THR A 1 98 ? 5.828 -2.705 -0.327 1 98.88 98 THR A CA 1
ATOM 744 C C . THR A 1 98 ? 6.035 -4.086 0.29 1 98.88 98 THR A C 1
ATOM 746 O O . THR A 1 98 ? 6.648 -4.961 -0.324 1 98.88 98 THR A O 1
ATOM 749 N N . LEU A 1 99 ? 5.492 -4.285 1.457 1 98.94 99 LEU A N 1
ATOM 750 C CA . LEU A 1 99 ? 5.551 -5.617 2.041 1 98.94 99 LEU A CA 1
ATOM 751 C C . LEU A 1 99 ? 4.789 -6.621 1.182 1 98.94 99 LEU A C 1
ATOM 753 O O . LEU A 1 99 ? 5.285 -7.723 0.918 1 98.94 99 LEU A O 1
ATOM 757 N N . LEU A 1 100 ? 3.609 -6.23 0.743 1 98.94 100 LEU A N 1
ATOM 758 C CA . LEU A 1 100 ? 2.834 -7.125 -0.11 1 98.94 100 LEU A CA 1
ATOM 759 C C . LEU A 1 100 ? 3.562 -7.395 -1.422 1 98.94 100 LEU A C 1
ATOM 761 O O . LEU A 1 100 ? 3.604 -8.531 -1.893 1 98.94 100 LEU A O 1
ATOM 765 N N . ALA A 1 101 ? 4.141 -6.355 -1.987 1 98.94 101 ALA A N 1
ATOM 766 C CA . ALA A 1 101 ? 4.918 -6.535 -3.211 1 98.94 101 ALA A CA 1
ATOM 767 C C . ALA A 1 101 ? 6.07 -7.516 -2.988 1 98.94 101 ALA A C 1
ATOM 769 O O . ALA A 1 101 ? 6.359 -8.344 -3.852 1 98.94 101 ALA A O 1
ATOM 770 N N . ALA A 1 102 ? 6.699 -7.387 -1.836 1 98.94 102 ALA A N 1
ATOM 771 C CA . ALA A 1 102 ? 7.805 -8.289 -1.512 1 98.94 102 ALA A CA 1
ATOM 772 C C . ALA A 1 102 ? 7.336 -9.742 -1.472 1 98.94 102 ALA A C 1
ATOM 774 O O . ALA A 1 102 ? 8.016 -10.633 -1.985 1 98.94 102 ALA A O 1
ATOM 775 N N . VAL A 1 103 ? 6.227 -9.945 -0.896 1 98.94 103 VAL A N 1
ATOM 776 C CA . VAL A 1 103 ? 5.676 -11.297 -0.792 1 98.94 103 VAL A CA 1
ATOM 777 C C . VAL A 1 103 ? 5.391 -11.844 -2.188 1 98.94 103 VAL A C 1
ATOM 779 O O . VAL A 1 103 ? 5.758 -12.984 -2.5 1 98.94 103 VAL A O 1
ATOM 782 N N . VAL A 1 104 ? 4.758 -11.039 -3.021 1 98.94 104 VAL A N 1
ATOM 783 C CA . VAL A 1 104 ? 4.43 -11.469 -4.379 1 98.94 104 VAL A CA 1
ATOM 784 C C . VAL A 1 104 ? 5.715 -11.82 -5.129 1 98.94 104 VAL A C 1
ATOM 786 O O . VAL A 1 104 ? 5.805 -12.875 -5.758 1 98.94 104 VAL A O 1
ATOM 789 N N . ARG A 1 105 ? 6.703 -10.961 -5.02 1 98.88 105 ARG A N 1
ATOM 790 C CA . ARG A 1 105 ? 7.934 -11.141 -5.777 1 98.88 105 ARG A CA 1
ATOM 791 C C . ARG A 1 105 ? 8.711 -12.352 -5.277 1 98.88 105 ARG A C 1
ATOM 793 O O . ARG A 1 105 ? 9.312 -13.086 -6.066 1 98.88 105 ARG A O 1
ATOM 800 N N . MET A 1 106 ? 8.664 -12.562 -3.994 1 98.38 106 MET A N 1
ATOM 801 C CA . MET A 1 106 ? 9.336 -13.727 -3.428 1 98.38 106 MET A CA 1
ATOM 802 C C . MET A 1 106 ? 8.703 -15.016 -3.938 1 98.38 106 MET A C 1
ATOM 804 O O . MET A 1 106 ? 9.414 -15.938 -4.355 1 98.38 106 MET A O 1
ATOM 808 N N . TYR A 1 107 ? 7.406 -15.117 -3.902 1 98.12 107 TYR A N 1
ATOM 809 C CA . TYR A 1 107 ? 6.727 -16.297 -4.434 1 98.12 107 TYR A CA 1
ATOM 810 C C . TYR A 1 107 ? 7.027 -16.469 -5.914 1 98.12 107 TYR A C 1
ATOM 812 O O . TYR A 1 107 ? 7.301 -17.594 -6.367 1 98.12 107 TYR A O 1
ATOM 820 N N . ALA A 1 108 ? 6.926 -15.367 -6.641 1 97.75 108 ALA A N 1
ATOM 821 C CA . ALA A 1 108 ? 7.148 -15.453 -8.078 1 97.75 108 ALA A CA 1
ATOM 822 C C . ALA A 1 108 ? 8.555 -15.953 -8.391 1 97.75 108 ALA A C 1
ATOM 824 O O . ALA A 1 108 ? 8.75 -16.719 -9.336 1 97.75 108 ALA A O 1
ATOM 825 N N . ALA A 1 109 ? 9.523 -15.539 -7.59 1 97.75 109 ALA A N 1
ATOM 826 C CA . ALA A 1 109 ? 10.906 -15.953 -7.809 1 97.75 109 ALA A CA 1
ATOM 827 C C . ALA A 1 109 ? 11.016 -17.469 -7.875 1 97.75 109 ALA A C 1
ATOM 829 O O . ALA A 1 109 ? 11.898 -18.016 -8.555 1 97.75 109 ALA A O 1
ATOM 830 N N . TYR A 1 110 ? 10.086 -18.188 -7.328 1 97.06 110 TYR A N 1
ATOM 831 C CA . TYR A 1 110 ? 10.188 -19.641 -7.25 1 97.06 110 TYR A CA 1
ATOM 832 C C . TYR A 1 110 ? 9.148 -20.312 -8.141 1 97.06 110 TYR A C 1
ATOM 834 O O . TYR A 1 110 ? 9.047 -21.531 -8.164 1 97.06 110 TYR A O 1
ATOM 842 N N . HIS A 1 111 ? 8.383 -19.516 -8.844 1 97.38 111 HIS A N 1
ATOM 843 C CA . HIS A 1 111 ? 7.297 -20.125 -9.602 1 97.38 111 HIS A CA 1
ATOM 844 C C . HIS A 1 111 ? 7.125 -19.438 -10.953 1 97.38 111 HIS A C 1
ATOM 846 O O . HIS A 1 111 ? 6.004 -19.297 -11.445 1 97.38 111 HIS A O 1
ATOM 852 N N . LEU A 1 112 ? 8.188 -18.969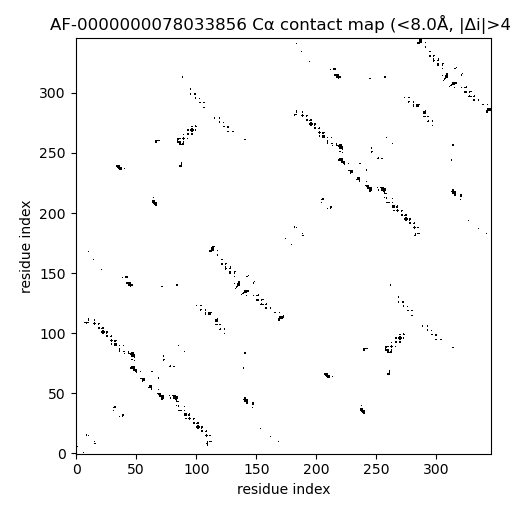 -11.492 1 97.31 112 LEU A N 1
ATOM 853 C CA . LEU A 1 112 ? 8.133 -18.188 -12.727 1 97.31 112 LEU A CA 1
ATOM 854 C C . LEU A 1 112 ? 7.73 -19.078 -13.906 1 97.31 112 LEU A C 1
ATOM 856 O O . LEU A 1 112 ? 7.383 -18.562 -14.977 1 97.31 112 LEU A O 1
ATOM 860 N N . GLU A 1 113 ? 7.777 -20.406 -13.781 1 96.88 113 GLU A N 1
ATOM 861 C CA . GLU A 1 113 ? 7.367 -21.297 -14.867 1 96.88 113 GLU A CA 1
ATOM 862 C C . GLU A 1 113 ? 5.867 -21.172 -15.141 1 96.88 113 GLU A C 1
ATOM 864 O O . GLU A 1 113 ? 5.395 -21.562 -16.203 1 96.88 113 GLU A O 1
ATOM 869 N N . HIS A 1 114 ? 5.168 -20.672 -14.141 1 97.62 114 HIS A N 1
ATOM 870 C CA . HIS A 1 114 ? 3.73 -20.484 -14.305 1 97.62 114 HIS A CA 1
ATOM 871 C C . HIS A 1 114 ? 3.426 -19.094 -14.867 1 97.62 114 HIS A C 1
ATOM 873 O O . HIS A 1 114 ? 3.814 -18.078 -14.289 1 97.62 114 HIS A O 1
ATOM 879 N N . ALA A 1 115 ? 2.652 -19.047 -15.906 1 98.38 115 ALA A N 1
ATOM 880 C CA . ALA A 1 115 ? 2.309 -17.781 -16.562 1 98.38 115 ALA A CA 1
ATOM 881 C C . ALA A 1 115 ? 1.613 -16.828 -15.602 1 98.38 115 ALA A C 1
ATOM 883 O O . ALA A 1 115 ? 1.874 -15.625 -15.609 1 98.38 115 ALA A O 1
ATOM 884 N N . HIS A 1 116 ? 0.722 -17.359 -14.805 1 98.06 116 HIS A N 1
ATOM 885 C CA . HIS A 1 116 ? -0.028 -16.484 -13.906 1 98.06 116 HIS A CA 1
ATOM 886 C C . HIS A 1 116 ? 0.885 -15.859 -12.859 1 98.06 116 HIS A C 1
ATOM 888 O O . HIS A 1 116 ? 0.686 -14.703 -12.461 1 98.06 116 HIS A O 1
ATOM 894 N N . MET A 1 117 ? 1.886 -16.547 -12.422 1 98.5 117 MET A N 1
ATOM 895 C CA . MET A 1 117 ? 2.836 -15.969 -11.477 1 98.5 117 MET A CA 1
ATOM 896 C C . MET A 1 117 ? 3.734 -14.945 -12.164 1 98.5 117 MET A C 1
ATOM 898 O O . MET A 1 117 ? 4.059 -13.906 -11.578 1 98.5 117 MET A O 1
ATOM 902 N N . TYR A 1 118 ? 4.16 -15.25 -13.414 1 98.56 118 TYR A N 1
ATOM 903 C CA . TYR A 1 118 ? 4.953 -14.32 -14.211 1 98.56 118 TYR A CA 1
ATOM 904 C C . TYR A 1 118 ? 4.203 -13.008 -14.43 1 98.56 118 TYR A C 1
ATOM 906 O O . TYR A 1 118 ? 4.77 -11.93 -14.25 1 98.56 118 TYR A O 1
ATOM 914 N N . ASP A 1 119 ? 2.975 -13.125 -14.734 1 98.75 119 ASP A N 1
ATOM 915 C CA . ASP A 1 119 ? 2.145 -11.938 -14.945 1 98.75 119 ASP A CA 1
ATOM 916 C C . ASP A 1 119 ? 1.938 -11.18 -13.641 1 98.75 119 ASP A C 1
ATOM 918 O O . ASP A 1 119 ? 2.004 -9.945 -13.617 1 98.75 119 ASP A O 1
ATOM 922 N N . LEU A 1 120 ? 1.687 -11.922 -12.664 1 98.81 120 LEU A N 1
ATOM 923 C CA . LEU A 1 120 ? 1.406 -11.297 -11.375 1 98.81 120 LEU A CA 1
ATOM 924 C C . LEU A 1 120 ? 2.598 -10.477 -10.898 1 98.81 120 LEU A C 1
ATOM 926 O O . LEU A 1 120 ? 2.43 -9.336 -10.445 1 98.81 120 LEU A O 1
ATOM 930 N N . VAL A 1 121 ? 3.764 -11.031 -10.961 1 98.81 121 VAL A N 1
ATOM 931 C CA . VAL A 1 121 ? 4.914 -10.266 -10.492 1 98.81 121 VAL A CA 1
ATOM 932 C C . VAL A 1 121 ? 5.156 -9.078 -11.414 1 98.81 121 VAL A C 1
ATOM 934 O O . VAL A 1 121 ? 5.574 -8.008 -10.961 1 98.81 121 VAL A O 1
ATOM 937 N N . LEU A 1 122 ? 4.91 -9.203 -12.688 1 98.88 122 LEU A N 1
ATOM 938 C CA . LEU A 1 122 ? 4.988 -8.062 -13.586 1 98.88 122 LEU A CA 1
ATOM 939 C C . LEU A 1 122 ? 4.055 -6.945 -13.133 1 98.88 122 LEU A C 1
ATOM 941 O O . LEU A 1 122 ? 4.41 -5.766 -13.195 1 98.88 122 LEU A O 1
ATOM 945 N N . TRP A 1 123 ? 2.922 -7.285 -12.641 1 98.88 123 TRP A N 1
ATOM 946 C CA . TRP A 1 123 ? 1.952 -6.301 -12.164 1 98.88 123 TRP A CA 1
ATOM 947 C C . TRP A 1 123 ? 2.504 -5.52 -10.977 1 98.88 123 TRP A C 1
ATOM 949 O O . TRP A 1 123 ? 2.182 -4.34 -10.797 1 98.88 123 TRP A O 1
ATOM 959 N N . THR A 1 124 ? 3.354 -6.133 -10.125 1 98.94 124 THR A N 1
ATOM 960 C CA . THR A 1 124 ? 3.932 -5.371 -9.023 1 98.94 124 THR A CA 1
ATOM 961 C C . THR A 1 124 ? 4.785 -4.223 -9.555 1 98.94 124 THR A C 1
ATOM 963 O O . THR A 1 124 ? 4.809 -3.139 -8.961 1 98.94 124 THR A O 1
ATOM 966 N N . TYR A 1 125 ? 5.434 -4.449 -10.656 1 98.88 125 TYR A N 1
ATOM 967 C CA . TYR A 1 125 ? 6.293 -3.426 -11.234 1 98.88 125 TYR A CA 1
ATOM 968 C C . TYR A 1 125 ? 5.477 -2.387 -11.992 1 98.88 125 TYR A C 1
ATOM 970 O O . TYR A 1 125 ? 5.816 -1.202 -12 1 98.88 125 TYR A O 1
ATOM 978 N N . VAL A 1 126 ? 4.418 -2.824 -12.609 1 98.88 126 VAL A N 1
ATOM 979 C CA . VAL A 1 126 ? 3.506 -1.895 -13.266 1 98.88 126 VAL A CA 1
ATOM 980 C C . VAL A 1 126 ? 2.9 -0.949 -12.234 1 98.88 126 VAL A C 1
ATOM 982 O O . VAL A 1 126 ? 2.863 0.267 -12.438 1 98.88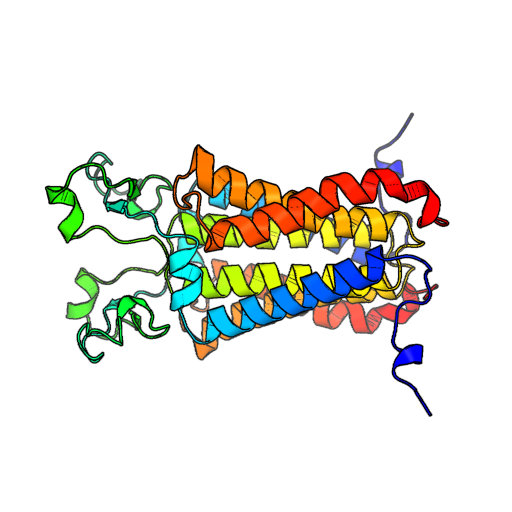 126 VAL A O 1
ATOM 985 N N . VAL A 1 127 ? 2.457 -1.491 -11.125 1 98.88 127 VAL A N 1
ATOM 986 C CA . VAL A 1 127 ? 1.849 -0.7 -10.062 1 98.88 127 VAL A CA 1
ATOM 987 C C . VAL A 1 127 ? 2.881 0.262 -9.477 1 98.88 127 VAL A C 1
ATOM 989 O O . VAL A 1 127 ? 2.59 1.441 -9.266 1 98.88 127 VAL A O 1
ATOM 992 N N . ALA A 1 128 ? 4.086 -0.231 -9.273 1 98.75 128 ALA A N 1
ATOM 993 C CA . ALA A 1 128 ? 5.145 0.609 -8.727 1 98.75 128 ALA A CA 1
ATOM 994 C C . ALA A 1 128 ? 5.492 1.752 -9.68 1 98.75 128 ALA A C 1
ATOM 996 O O . ALA A 1 128 ? 5.555 2.912 -9.266 1 98.75 128 ALA A O 1
ATOM 997 N N . LEU A 1 129 ? 5.719 1.416 -10.906 1 98.75 129 LEU A N 1
ATOM 998 C CA . LEU A 1 129 ? 6.086 2.432 -11.891 1 98.75 129 LEU A CA 1
ATOM 999 C C . LEU A 1 129 ? 4.973 3.463 -12.039 1 98.75 129 LEU A C 1
ATOM 1001 O O . LEU A 1 129 ? 5.242 4.668 -12.086 1 98.75 129 LEU A O 1
ATOM 1005 N N . SER A 1 130 ? 3.777 2.992 -12.117 1 98.75 130 SER A N 1
ATOM 1006 C CA . SER A 1 130 ? 2.635 3.891 -12.242 1 98.75 130 SER A CA 1
ATOM 1007 C C . SER A 1 130 ? 2.541 4.828 -11.039 1 98.75 130 SER A C 1
ATOM 1009 O O . SER A 1 130 ? 2.303 6.027 -11.195 1 98.75 130 SER A O 1
ATOM 1011 N N . HIS A 1 131 ? 2.727 4.293 -9.867 1 98.81 131 HIS A N 1
ATOM 1012 C CA . HIS A 1 131 ? 2.65 5.121 -8.664 1 98.81 131 HIS A CA 1
ATOM 1013 C C . HIS A 1 131 ? 3.717 6.207 -8.68 1 98.81 131 HIS A C 1
ATOM 1015 O O . HIS A 1 131 ? 3.404 7.395 -8.531 1 98.81 131 HIS A O 1
ATOM 1021 N N . PHE A 1 132 ? 4.922 5.867 -8.938 1 98.62 132 PHE A N 1
ATOM 1022 C CA . PHE A 1 132 ? 6.008 6.832 -8.797 1 98.62 132 PHE A CA 1
ATOM 1023 C C . PHE A 1 132 ? 5.996 7.832 -9.953 1 98.62 132 PHE A C 1
ATOM 1025 O O . PHE A 1 132 ? 6.324 9.008 -9.766 1 98.62 132 PHE A O 1
ATOM 1032 N N . LEU A 1 133 ? 5.633 7.41 -11.125 1 98.44 133 LEU A N 1
ATOM 1033 C CA . LEU A 1 133 ? 5.512 8.352 -12.234 1 98.44 133 LEU A CA 1
ATOM 1034 C C . LEU A 1 133 ? 4.379 9.344 -11.984 1 98.44 133 LEU A C 1
ATOM 1036 O O . LEU A 1 133 ? 4.527 10.539 -12.25 1 98.44 133 LEU A O 1
ATOM 1040 N N . SER A 1 134 ? 3.252 8.852 -11.5 1 98.69 134 SER A N 1
ATOM 1041 C CA . SER A 1 134 ? 2.148 9.773 -11.234 1 98.69 134 SER A CA 1
ATOM 1042 C C . SER A 1 134 ? 2.488 10.734 -10.109 1 98.69 134 SER A C 1
ATOM 1044 O O . SER A 1 134 ? 2.129 11.914 -10.156 1 98.69 134 SER A O 1
ATOM 1046 N N . GLU A 1 135 ? 3.221 10.258 -9.102 1 98.81 135 GLU A N 1
ATOM 1047 C CA . GLU A 1 135 ? 3.637 11.133 -8.008 1 98.81 135 GLU A CA 1
ATOM 1048 C C . GLU A 1 135 ? 4.605 12.203 -8.492 1 98.81 135 GLU A C 1
ATOM 1050 O O . GLU A 1 135 ? 4.621 13.32 -7.969 1 98.81 135 GLU A O 1
ATOM 1055 N N . MET A 1 136 ? 5.34 11.844 -9.516 1 97.88 136 MET A N 1
ATOM 1056 C CA . MET A 1 136 ? 6.371 12.75 -10.016 1 97.88 136 MET A CA 1
ATOM 1057 C C . MET A 1 136 ? 5.777 13.75 -11.008 1 97.88 136 MET A C 1
ATOM 1059 O O . MET A 1 136 ? 6.059 14.945 -10.93 1 97.88 136 MET A O 1
ATOM 1063 N N . PHE A 1 137 ? 4.891 13.305 -11.852 1 97.75 137 PHE A N 1
ATOM 1064 C CA . PHE A 1 137 ? 4.543 14.141 -12.992 1 97.75 137 PHE A CA 1
ATOM 1065 C C . PHE A 1 137 ? 3.145 14.727 -12.828 1 97.75 137 PHE A C 1
ATOM 1067 O O . PHE A 1 137 ? 2.807 15.727 -13.469 1 97.75 137 PHE A O 1
ATOM 1074 N N . PHE A 1 138 ? 2.342 14.148 -12.008 1 98.19 138 PHE A N 1
ATOM 1075 C CA . PHE A 1 138 ? 0.97 14.625 -11.883 1 98.19 138 PHE A CA 1
ATOM 1076 C C . PHE A 1 138 ? 0.724 15.211 -10.5 1 98.19 138 PHE A C 1
ATOM 1078 O O . PHE A 1 138 ? 0.336 16.375 -10.367 1 98.19 138 PHE A O 1
ATOM 1085 N N . PHE A 1 139 ? 1.069 14.492 -9.453 1 98.5 139 PHE A N 1
ATOM 1086 C CA . PHE A 1 139 ? 0.746 14.93 -8.102 1 98.5 139 PHE A CA 1
ATOM 1087 C C . PHE A 1 139 ? 1.875 15.773 -7.52 1 98.5 139 PHE A C 1
ATOM 1089 O O . PHE A 1 139 ? 1.685 16.469 -6.523 1 98.5 139 PHE A O 1
ATOM 1096 N N . LYS A 1 140 ? 3.109 15.617 -8.078 1 97.75 140 LYS A N 1
ATOM 1097 C CA . LYS A 1 140 ? 4.273 16.453 -7.816 1 97.75 140 LYS A CA 1
ATOM 1098 C C . LYS A 1 140 ? 4.773 16.266 -6.387 1 97.75 140 LYS A C 1
ATOM 1100 O O . LYS A 1 140 ? 5.391 17.172 -5.816 1 97.75 140 LYS A O 1
ATOM 1105 N N . THR A 1 141 ? 4.449 15.133 -5.766 1 98.31 141 THR A N 1
ATOM 1106 C CA . THR A 1 141 ? 4.973 14.875 -4.426 1 98.31 141 THR A CA 1
ATOM 1107 C C . THR A 1 141 ? 6.418 14.391 -4.496 1 98.31 141 THR A C 1
ATOM 1109 O O . THR A 1 141 ? 7.145 14.445 -3.5 1 98.31 141 THR A O 1
ATOM 1112 N N . VAL A 1 142 ? 6.758 13.82 -5.625 1 98.19 142 VAL A N 1
ATOM 1113 C CA . VAL A 1 142 ? 8.094 13.273 -5.84 1 98.19 142 VAL A CA 1
ATOM 1114 C C . VAL A 1 142 ? 8.852 14.156 -6.836 1 98.19 142 VAL A C 1
ATOM 1116 O O . VAL A 1 142 ? 8.289 14.594 -7.84 1 98.19 142 VAL A O 1
ATOM 1119 N N . LYS A 1 143 ? 10.039 14.43 -6.535 1 95.12 143 LYS A N 1
ATOM 1120 C CA . LYS A 1 143 ? 10.938 15.086 -7.48 1 95.12 143 LYS A CA 1
ATOM 1121 C C . LYS A 1 143 ? 11.992 14.109 -8 1 95.12 143 LYS A C 1
ATOM 1123 O O . LYS A 1 143 ? 12.336 13.141 -7.324 1 95.12 143 LYS A O 1
ATOM 1128 N N . PHE A 1 144 ? 12.445 14.43 -9.18 1 92.56 144 PHE A N 1
ATOM 1129 C CA . PHE A 1 144 ? 13.523 13.602 -9.719 1 92.56 144 PHE A CA 1
ATOM 1130 C C . PHE A 1 144 ? 14.797 13.773 -8.906 1 92.56 144 PHE A C 1
ATOM 1132 O O . PHE A 1 144 ? 15.273 14.898 -8.703 1 92.56 144 PHE A O 1
ATOM 1139 N N . GLY A 1 145 ? 15.273 12.742 -8.32 1 92.56 145 GLY A N 1
ATOM 1140 C CA . GLY A 1 145 ? 16.469 12.711 -7.496 1 92.56 145 GLY A CA 1
ATOM 1141 C C . GLY A 1 145 ? 16.891 11.305 -7.105 1 92.56 145 GLY A C 1
ATOM 1142 O O . GLY A 1 145 ? 16.203 10.336 -7.441 1 92.56 145 GLY A O 1
ATOM 1143 N N . ALA A 1 146 ? 17.938 11.18 -6.41 1 89.19 146 ALA A N 1
ATOM 1144 C CA . ALA A 1 146 ? 18.531 9.891 -6.074 1 89.19 146 ALA A CA 1
ATOM 1145 C C . ALA A 1 146 ? 17.547 9 -5.34 1 89.19 146 ALA A C 1
ATOM 1147 O O . ALA A 1 146 ? 17.359 7.84 -5.703 1 89.19 146 ALA A O 1
ATOM 1148 N N . PRO A 1 147 ? 16.75 9.469 -4.418 1 90.25 147 PRO A N 1
ATOM 1149 C CA . PRO A 1 147 ? 15.844 8.578 -3.682 1 90.25 147 PRO A CA 1
ATOM 1150 C C . PRO A 1 147 ? 14.703 8.047 -4.551 1 90.25 147 PRO A C 1
ATOM 1152 O O . PRO A 1 147 ? 14.289 6.898 -4.387 1 90.25 147 PRO A O 1
ATOM 1155 N N . SER A 1 148 ? 14.289 8.859 -5.477 1 90.75 148 SER A N 1
ATOM 1156 C CA . SER A 1 148 ? 13.141 8.453 -6.285 1 90.75 148 SER A CA 1
ATOM 1157 C C . SER A 1 148 ? 13.586 7.668 -7.516 1 90.75 148 SER A C 1
ATOM 1159 O O . SER A 1 148 ? 12.781 6.969 -8.133 1 90.75 148 SER A O 1
ATOM 1161 N N . VAL A 1 149 ? 14.781 7.695 -7.844 1 93.81 149 VAL A N 1
ATOM 1162 C CA . VAL A 1 149 ? 15.281 7.066 -9.062 1 93.81 149 VAL A CA 1
ATOM 1163 C C . VAL A 1 149 ? 15.367 5.555 -8.859 1 93.81 149 VAL A C 1
ATOM 1165 O O . VAL A 1 149 ? 15.125 4.781 -9.797 1 93.81 149 VAL A O 1
ATOM 1168 N N . SER A 1 150 ? 15.664 5.129 -7.656 1 94.44 150 SER A N 1
ATOM 1169 C CA . SER A 1 150 ? 15.844 3.703 -7.395 1 94.44 150 SER A CA 1
ATOM 1170 C C . SER A 1 150 ? 14.562 2.924 -7.695 1 94.44 150 SER A C 1
ATOM 1172 O O . SER A 1 150 ? 14.57 2.002 -8.516 1 94.44 150 SER A O 1
ATOM 1174 N N . PRO A 1 151 ? 13.477 3.299 -7.113 1 96.56 151 PRO A N 1
ATOM 1175 C CA . PRO A 1 151 ? 12.273 2.527 -7.434 1 96.56 151 PRO A CA 1
ATOM 1176 C C . PRO A 1 151 ? 11.867 2.656 -8.898 1 96.56 151 PRO A C 1
ATOM 1178 O O . PRO A 1 151 ? 11.328 1.71 -9.484 1 96.56 151 PRO A O 1
ATOM 1181 N N . LEU A 1 152 ? 12.156 3.721 -9.547 1 97.88 152 LEU A N 1
ATOM 1182 C CA . LEU A 1 152 ? 11.859 3.895 -10.969 1 97.88 152 LEU A CA 1
ATOM 1183 C C . LEU A 1 152 ? 12.727 2.975 -11.82 1 97.88 152 LEU A C 1
ATOM 1185 O O . LEU A 1 152 ? 12.227 2.342 -12.758 1 97.88 152 LEU A O 1
ATOM 1189 N N . ILE A 1 153 ? 13.953 2.889 -11.484 1 98.06 153 ILE A N 1
ATOM 1190 C CA . ILE A 1 153 ? 14.875 2.033 -12.227 1 98.06 153 ILE A CA 1
ATOM 1191 C C . ILE A 1 153 ? 14.484 0.569 -12.039 1 98.06 153 ILE A C 1
ATOM 1193 O O . ILE A 1 153 ? 14.422 -0.191 -13.008 1 98.06 153 ILE A O 1
ATOM 1197 N N . VAL A 1 154 ? 14.227 0.22 -10.805 1 98 154 VAL A N 1
ATOM 1198 C CA . VAL A 1 154 ? 13.875 -1.161 -10.492 1 98 154 VAL A CA 1
ATOM 1199 C C . VAL A 1 154 ? 12.641 -1.573 -11.289 1 98 154 VAL A C 1
ATOM 1201 O O . VAL A 1 154 ? 12.648 -2.605 -11.969 1 98 154 VAL A O 1
ATOM 1204 N N . ALA A 1 155 ? 11.609 -0.779 -11.281 1 98.69 155 ALA A N 1
ATOM 1205 C CA . ALA A 1 155 ? 10.352 -1.116 -11.938 1 98.69 155 ALA A CA 1
ATOM 1206 C C . ALA A 1 155 ? 10.508 -1.107 -13.453 1 98.69 155 ALA A C 1
ATOM 1208 O O . ALA A 1 155 ? 10.016 -2.006 -14.141 1 98.69 155 ALA A O 1
ATOM 1209 N N . THR A 1 156 ? 11.227 -0.138 -13.984 1 98.56 156 THR A N 1
ATOM 1210 C CA . THR A 1 156 ? 11.422 -0.018 -15.422 1 98.56 156 THR A CA 1
ATOM 1211 C C . THR A 1 156 ? 12.25 -1.181 -15.961 1 98.56 156 THR A C 1
ATOM 1213 O O . THR A 1 156 ? 11.922 -1.755 -17 1 98.56 156 THR A O 1
ATOM 1216 N N . THR A 1 157 ? 13.273 -1.51 -15.258 1 98.69 157 THR A N 1
ATOM 1217 C CA . THR A 1 157 ? 14.117 -2.627 -15.656 1 98.69 157 THR A CA 1
ATOM 1218 C C . THR A 1 157 ? 13.305 -3.914 -15.766 1 98.69 157 THR A C 1
ATOM 1220 O O . THR A 1 157 ? 13.383 -4.621 -16.766 1 98.69 157 THR A O 1
ATOM 1223 N N . ALA A 1 158 ? 12.5 -4.168 -14.781 1 98.75 158 ALA A N 1
ATOM 1224 C CA . ALA A 1 158 ? 11.68 -5.379 -14.805 1 98.75 158 ALA A CA 1
ATOM 1225 C C . ALA A 1 158 ? 10.664 -5.336 -15.938 1 98.75 158 ALA A C 1
ATOM 1227 O O . ALA A 1 158 ? 10.461 -6.332 -16.641 1 98.75 158 ALA A O 1
ATOM 1228 N N . MET A 1 159 ? 10.047 -4.223 -16.156 1 98.5 159 MET A N 1
ATOM 1229 C CA . MET A 1 159 ? 8.977 -4.078 -17.141 1 98.5 159 MET A CA 1
ATOM 1230 C C . MET A 1 159 ? 9.523 -4.25 -18.547 1 98.5 159 MET A C 1
ATOM 1232 O O . MET A 1 159 ? 8.789 -4.637 -19.469 1 98.5 159 MET A O 1
ATOM 1236 N N . ILE A 1 160 ? 10.766 -3.992 -18.75 1 98.62 160 ILE A N 1
ATOM 1237 C CA . ILE A 1 160 ? 11.398 -4.195 -20.062 1 98.62 160 ILE A CA 1
ATOM 1238 C C . ILE A 1 160 ? 11.93 -5.621 -20.156 1 98.62 160 ILE A C 1
ATOM 1240 O O . ILE A 1 160 ? 11.68 -6.32 -21.141 1 98.62 160 ILE A O 1
ATOM 1244 N N . TRP A 1 161 ? 12.602 -6.066 -19.109 1 98.62 161 TRP A N 1
ATOM 1245 C CA . TRP A 1 161 ? 13.297 -7.348 -19.078 1 98.62 161 TRP A CA 1
ATOM 1246 C C . TRP A 1 161 ? 12.312 -8.508 -19.141 1 98.62 161 TRP A C 1
ATOM 1248 O O . TRP A 1 161 ? 12.508 -9.453 -19.906 1 98.62 161 TRP A O 1
ATOM 1258 N N . MET A 1 162 ? 11.281 -8.453 -18.438 1 98.69 162 MET A N 1
ATOM 1259 C CA . MET A 1 162 ? 10.391 -9.602 -18.266 1 98.69 162 MET A CA 1
ATOM 1260 C C . MET A 1 162 ? 9.672 -9.945 -19.562 1 98.69 162 MET A C 1
ATOM 1262 O O . MET A 1 162 ? 9.656 -11.102 -19.984 1 98.69 162 MET A O 1
ATOM 1266 N N . PRO A 1 163 ? 9.039 -8.977 -20.25 1 98.5 163 PRO A N 1
ATOM 1267 C CA . PRO A 1 163 ? 8.422 -9.359 -21.531 1 98.5 163 PRO A CA 1
ATOM 1268 C C . PRO A 1 163 ? 9.414 -9.969 -22.516 1 98.5 163 PRO A C 1
ATOM 1270 O O . PRO A 1 163 ? 9.062 -10.859 -23.281 1 98.5 163 PRO A O 1
ATOM 1273 N N . MET A 1 164 ? 10.625 -9.609 -22.422 1 98.25 164 MET A N 1
ATOM 1274 C CA . MET A 1 164 ? 11.641 -10.094 -23.344 1 98.25 164 MET A CA 1
ATOM 1275 C C . MET A 1 164 ? 12.039 -11.531 -23.016 1 98.25 164 MET A C 1
ATOM 1277 O O . MET A 1 164 ? 12.508 -12.266 -23.891 1 98.25 164 MET A O 1
ATOM 1281 N N . GLN A 1 165 ? 11.859 -11.961 -21.781 1 97.5 165 GLN A N 1
ATOM 1282 C CA . GLN A 1 165 ? 12.352 -13.258 -21.359 1 97.5 165 GLN A CA 1
ATOM 1283 C C . GLN A 1 165 ? 11.195 -14.211 -21.047 1 97.5 165 GLN A C 1
ATOM 1285 O O . GLN A 1 165 ? 11.406 -15.289 -20.484 1 97.5 165 GLN A O 1
ATOM 1290 N N . ARG A 1 166 ? 10.047 -13.836 -21.312 1 97.81 166 ARG A N 1
ATOM 1291 C CA . ARG A 1 166 ? 8.867 -14.625 -20.953 1 97.81 166 ARG A CA 1
ATOM 1292 C C . ARG A 1 166 ? 8.969 -16.047 -21.5 1 97.81 166 ARG A C 1
ATOM 1294 O O . ARG A 1 166 ? 8.734 -17.016 -20.766 1 97.81 166 ARG A O 1
ATOM 1301 N N . GLY A 1 167 ? 9.312 -16.219 -22.734 1 97.25 167 GLY A N 1
ATOM 1302 C CA . GLY A 1 167 ? 9.398 -17.531 -23.375 1 97.25 167 GLY A CA 1
ATOM 1303 C C . GLY A 1 167 ? 10.406 -18.453 -22.719 1 97.25 167 GLY A C 1
ATOM 1304 O O . GLY A 1 167 ? 10.266 -19.672 -22.766 1 97.25 167 GLY A O 1
ATOM 1305 N N . TYR A 1 168 ? 11.352 -17.859 -22.141 1 96.56 168 TYR A N 1
ATOM 1306 C CA . TYR A 1 168 ? 12.398 -18.609 -21.453 1 96.56 168 TYR A CA 1
ATOM 1307 C C . TYR A 1 168 ? 11.883 -19.188 -20.141 1 96.56 168 TYR A C 1
ATOM 1309 O O . TYR A 1 168 ? 12.203 -20.328 -19.781 1 96.56 168 TYR A O 1
ATOM 1317 N N . TYR A 1 169 ? 11.055 -18.469 -19.391 1 96.94 169 TYR A N 1
ATOM 1318 C CA . TYR A 1 169 ? 10.695 -18.844 -18.031 1 96.94 169 TYR A CA 1
ATOM 1319 C C . TYR A 1 169 ? 9.336 -19.531 -18 1 96.94 169 TYR A C 1
ATOM 1321 O O . TYR A 1 169 ? 9.125 -20.469 -17.234 1 96.94 169 TYR A O 1
ATOM 1329 N N . VAL A 1 170 ? 8.43 -19.078 -18.766 1 97.5 170 VAL A N 1
ATOM 1330 C CA . VAL A 1 170 ? 7.055 -19.547 -18.672 1 97.5 170 VAL A CA 1
ATOM 1331 C C . VAL A 1 170 ? 6.902 -20.859 -19.438 1 97.5 170 VAL A C 1
ATOM 1333 O O . VAL A 1 170 ? 7.156 -20.906 -20.641 1 97.5 170 VAL A O 1
ATOM 1336 N N . GLN A 1 171 ? 6.441 -21.891 -18.703 1 95.94 171 GLN A N 1
ATOM 1337 C CA . GLN A 1 171 ? 6.293 -23.219 -19.266 1 95.94 171 GLN A CA 1
ATOM 1338 C C . GLN A 1 171 ? 4.891 -23.766 -19.031 1 95.94 171 GLN A C 1
ATOM 1340 O O . GLN A 1 171 ? 4.48 -24.734 -19.688 1 95.94 171 GLN A O 1
ATOM 1345 N N . LEU A 1 172 ? 4.188 -23.141 -18.109 1 94.19 172 LEU A N 1
ATOM 1346 C CA . LEU A 1 172 ? 2.846 -23.562 -17.719 1 94.19 172 LEU A CA 1
ATOM 1347 C C . LEU A 1 172 ? 1.884 -22.391 -17.719 1 94.19 172 LEU A C 1
ATOM 1349 O O . LEU A 1 172 ? 2.307 -21.234 -17.562 1 94.19 172 LEU A O 1
ATOM 1353 N N . PRO A 1 173 ? 0.739 -22.703 -17.812 1 88.94 173 PRO A N 1
ATOM 1354 C CA . PRO A 1 173 ? -0.214 -21.594 -17.75 1 88.94 173 PRO A CA 1
ATOM 1355 C C . PRO A 1 173 ? -0.316 -20.984 -16.359 1 88.94 173 PRO A C 1
ATOM 1357 O O . PRO A 1 173 ? -0.094 -21.672 -15.352 1 88.94 173 PRO A O 1
ATOM 1360 N N . MET B 1 1 ? -18.797 -18 -28.469 1 61.03 1 MET B N 1
ATOM 1361 C CA . MET B 1 1 ? -19.219 -16.812 -27.719 1 61.03 1 MET B CA 1
ATOM 1362 C C . MET B 1 1 ? -18.875 -16.938 -26.25 1 61.03 1 MET B C 1
ATOM 1364 O O . MET B 1 1 ? -19.219 -17.938 -25.609 1 61.03 1 MET B O 1
ATOM 1368 N N . VAL B 1 2 ? -17.906 -16.109 -25.875 1 73.25 2 VAL B N 1
ATOM 1369 C CA . VAL B 1 2 ? -17.516 -16.141 -24.469 1 73.25 2 VAL B CA 1
ATOM 1370 C C . VAL B 1 2 ? -18.688 -15.672 -23.609 1 73.25 2 VAL B C 1
ATOM 1372 O O . VAL B 1 2 ? -19.234 -14.586 -23.812 1 73.25 2 VAL B O 1
ATOM 1375 N N . THR B 1 3 ? -19.312 -16.594 -22.875 1 72.75 3 THR B N 1
ATOM 1376 C CA . THR B 1 3 ? -20.359 -16.25 -21.906 1 72.75 3 THR B CA 1
ATOM 1377 C C . THR B 1 3 ? -19.75 -15.797 -20.578 1 72.75 3 THR B C 1
ATOM 1379 O O . THR B 1 3 ? -18.562 -15.992 -20.344 1 72.75 3 THR B O 1
ATOM 1382 N N . ILE B 1 4 ? -20.484 -15.117 -19.797 1 72.75 4 ILE B N 1
ATOM 1383 C CA . ILE B 1 4 ? -20.062 -14.688 -18.469 1 72.75 4 ILE B CA 1
ATOM 1384 C C . ILE B 1 4 ? -19.562 -15.898 -17.672 1 72.75 4 ILE B C 1
ATOM 1386 O O . ILE B 1 4 ? -18.594 -15.797 -16.906 1 72.75 4 ILE B O 1
ATOM 1390 N N . ALA B 1 5 ? -20.203 -16.938 -17.844 1 70.88 5 ALA B N 1
ATOM 1391 C CA . ALA B 1 5 ? -19.844 -18.172 -17.125 1 70.88 5 ALA B CA 1
ATOM 1392 C C . ALA B 1 5 ? -18.422 -18.609 -17.484 1 70.88 5 ALA B C 1
ATOM 1394 O O . ALA B 1 5 ? -17.734 -19.203 -16.656 1 70.88 5 ALA B O 1
ATOM 1395 N N . ASP B 1 6 ? -18.125 -18.297 -18.672 1 74.06 6 ASP B N 1
ATOM 1396 C CA . ASP B 1 6 ? -16.797 -18.688 -19.125 1 74.06 6 ASP B CA 1
ATOM 1397 C C . ASP B 1 6 ? -15.719 -17.844 -18.422 1 74.06 6 ASP B C 1
ATOM 1399 O O . ASP B 1 6 ? -14.547 -18.234 -18.422 1 74.06 6 ASP B O 1
ATOM 1403 N N . LEU B 1 7 ? -16.219 -16.781 -17.797 1 76.88 7 LEU B N 1
ATOM 1404 C CA . LEU B 1 7 ? -15.266 -15.859 -17.188 1 76.88 7 LEU B CA 1
ATOM 1405 C C . LEU B 1 7 ? -15.141 -16.125 -15.688 1 76.88 7 LEU B C 1
ATOM 1407 O O . LEU B 1 7 ? -14.258 -15.578 -15.023 1 76.88 7 LEU B O 1
ATOM 1411 N N . LEU B 1 8 ? -15.961 -16.969 -15.32 1 79.12 8 LEU B N 1
ATOM 1412 C CA . LEU B 1 8 ? -15.977 -17.266 -13.891 1 79.12 8 LEU B CA 1
ATOM 1413 C C . LEU B 1 8 ? -15 -18.375 -13.547 1 79.12 8 LEU B C 1
ATOM 1415 O O . LEU B 1 8 ? -14.664 -19.203 -14.398 1 79.12 8 LEU B O 1
ATOM 1419 N N . PRO B 1 9 ? -14.477 -18.328 -12.297 1 83 9 PRO B N 1
ATOM 1420 C CA . PRO B 1 9 ? -13.555 -19.391 -11.883 1 83 9 PRO B CA 1
ATOM 1421 C C . PRO B 1 9 ? -14.148 -20.797 -12.047 1 83 9 PRO B C 1
ATOM 1423 O O . PRO B 1 9 ? -15.344 -20.984 -11.836 1 83 9 PRO B O 1
ATOM 1426 N N . SER B 1 10 ? -13.344 -21.656 -12.523 1 72.19 10 SER B N 1
ATOM 1427 C CA . SER B 1 10 ? -13.773 -23.016 -12.797 1 72.19 10 SER B CA 1
ATOM 1428 C C . SER B 1 10 ? -13.859 -23.844 -11.516 1 72.19 10 SER B C 1
ATOM 1430 O O . SER B 1 10 ? -14.547 -24.859 -11.469 1 72.19 10 SER B O 1
ATOM 1432 N N . SER B 1 11 ? -13.086 -23.328 -10.594 1 70.12 11 SER B N 1
ATOM 1433 C CA . SER B 1 11 ? -13.078 -24.141 -9.375 1 70.12 11 SER B CA 1
ATOM 1434 C C . SER B 1 11 ? -14.445 -24.125 -8.695 1 70.12 11 SER B C 1
ATOM 1436 O O . SER B 1 11 ? -15.203 -23.156 -8.828 1 70.12 11 SER B O 1
ATOM 1438 N N . GLN B 1 12 ? -14.766 -25.25 -8.133 1 77.69 12 GLN B N 1
ATOM 1439 C CA . GLN B 1 12 ? -15.992 -25.359 -7.348 1 77.69 12 GLN B CA 1
ATOM 1440 C C . GLN B 1 12 ? -15.844 -24.688 -5.992 1 77.69 12 GLN B C 1
ATOM 1442 O O . GLN B 1 12 ? -14.727 -24.484 -5.508 1 77.69 12 GLN B O 1
ATOM 1447 N N . GLY B 1 13 ? -16.859 -24.078 -5.48 1 91.31 13 GLY B N 1
ATOM 1448 C CA . GLY B 1 13 ? -16.891 -23.469 -4.16 1 91.31 13 GLY B CA 1
ATOM 1449 C C . GLY B 1 13 ? -17.047 -21.969 -4.199 1 91.31 13 GLY B C 1
ATOM 1450 O O . GLY B 1 13 ? -17.016 -21.359 -5.273 1 91.31 13 GLY B O 1
ATOM 1451 N N . LEU B 1 14 ? -17.047 -21.375 -3.041 1 96.38 14 LEU B N 1
ATOM 1452 C CA . LEU B 1 14 ? -17.438 -19.969 -2.939 1 96.38 14 LEU B CA 1
ATOM 1453 C C . LEU B 1 14 ? -16.203 -19.078 -2.76 1 96.38 14 LEU B C 1
ATOM 1455 O O . LEU B 1 14 ? -16.281 -17.859 -2.939 1 96.38 14 LEU B O 1
ATOM 1459 N N . LEU B 1 15 ? -15.086 -19.672 -2.52 1 97.19 15 LEU B N 1
ATOM 1460 C CA . LEU B 1 15 ? -13.891 -18.891 -2.197 1 97.19 15 LEU B CA 1
ATOM 1461 C C . LEU B 1 15 ? -13.469 -18.031 -3.381 1 97.19 15 LEU B C 1
ATOM 1463 O O . LEU B 1 15 ? -13.18 -16.844 -3.215 1 97.19 15 LEU B O 1
ATOM 1467 N N . PRO B 1 16 ? -13.477 -18.547 -4.605 1 97.56 16 PRO B N 1
ATOM 1468 C CA . PRO B 1 16 ? -13.094 -17.703 -5.734 1 97.56 16 PRO B CA 1
ATOM 1469 C C . PRO B 1 16 ? -14.008 -16.484 -5.898 1 97.56 16 PRO B C 1
ATOM 1471 O O . PRO B 1 16 ? -13.539 -15.398 -6.227 1 97.56 16 PRO B O 1
ATOM 1474 N N . TYR B 1 17 ? -15.227 -16.688 -5.617 1 97.19 17 TYR B N 1
ATOM 1475 C CA . TYR B 1 17 ? -16.172 -15.594 -5.746 1 97.19 17 TYR B CA 1
ATOM 1476 C C . TYR B 1 17 ? -15.969 -14.57 -4.637 1 97.19 17 TYR B C 1
ATOM 1478 O O . TYR B 1 17 ? -16.125 -13.367 -4.855 1 97.19 17 TYR B O 1
ATOM 1486 N N . TYR B 1 18 ? -15.719 -15.078 -3.438 1 98.06 18 TYR B N 1
ATOM 1487 C CA . TYR B 1 18 ? -15.352 -14.18 -2.348 1 98.06 18 TYR B CA 1
ATOM 1488 C C . TYR B 1 18 ? -14.148 -13.328 -2.725 1 98.06 18 TYR B C 1
ATOM 1490 O O . TYR B 1 18 ? -14.141 -12.117 -2.502 1 98.06 18 TYR B O 1
ATOM 1498 N N . MET B 1 19 ? -13.18 -13.898 -3.377 1 98.31 19 MET B N 1
ATOM 1499 C CA . MET B 1 19 ? -11.953 -13.203 -3.773 1 98.31 19 MET B CA 1
ATOM 1500 C C . MET B 1 19 ? -12.242 -12.172 -4.855 1 98.31 19 MET B C 1
ATOM 1502 O O . MET B 1 19 ? -11.695 -11.062 -4.832 1 98.31 19 MET B O 1
ATOM 1506 N N . ILE B 1 20 ? -13.07 -12.539 -5.754 1 98.12 20 ILE B N 1
ATOM 1507 C CA . ILE B 1 20 ? -13.445 -11.602 -6.812 1 98.12 20 ILE B CA 1
ATOM 1508 C C . ILE B 1 20 ? -14.172 -10.406 -6.211 1 98.12 20 ILE B C 1
ATOM 1510 O O . ILE B 1 20 ? -13.891 -9.258 -6.559 1 98.12 20 ILE B O 1
ATOM 1514 N N . LEU B 1 21 ? -15.094 -10.688 -5.289 1 98.19 21 LEU B N 1
ATOM 1515 C CA . LEU B 1 21 ? -15.836 -9.617 -4.633 1 98.19 21 LEU B CA 1
ATOM 1516 C C . LEU B 1 21 ? -14.898 -8.672 -3.889 1 98.19 21 LEU B C 1
ATOM 1518 O O . LEU B 1 21 ? -14.984 -7.453 -4.039 1 98.19 21 LEU B O 1
ATOM 1522 N N . VAL B 1 22 ? -14.031 -9.227 -3.105 1 98.62 22 VAL B N 1
ATOM 1523 C CA . VAL B 1 22 ? -13.102 -8.422 -2.318 1 98.62 22 VAL B CA 1
ATOM 1524 C C . VAL B 1 22 ? -12.164 -7.656 -3.248 1 98.62 22 VAL B C 1
ATOM 1526 O O . VAL B 1 22 ? -11.789 -6.52 -2.961 1 98.62 22 VAL B O 1
ATOM 1529 N N . SER B 1 23 ? -11.805 -8.266 -4.363 1 98.69 23 SER B N 1
ATOM 1530 C CA . SER B 1 23 ? -11 -7.578 -5.367 1 98.69 23 SER B CA 1
ATOM 1531 C C . SER B 1 23 ? -11.727 -6.348 -5.906 1 98.69 23 SER B C 1
ATOM 1533 O O . SER B 1 23 ? -11.133 -5.27 -6.008 1 98.69 23 SER B O 1
ATOM 1535 N N . LEU B 1 24 ? -12.961 -6.5 -6.215 1 98.5 24 LEU B N 1
ATOM 1536 C CA . LEU B 1 24 ? -13.742 -5.383 -6.738 1 98.5 24 LEU B CA 1
ATOM 1537 C C . LEU B 1 24 ? -13.891 -4.285 -5.691 1 98.5 24 LEU B C 1
ATOM 1539 O O . LEU B 1 24 ? -13.812 -3.1 -6.016 1 98.5 24 LEU B O 1
ATOM 1543 N N . ILE B 1 25 ? -14.094 -4.668 -4.457 1 98.19 25 ILE B N 1
ATOM 1544 C CA . ILE B 1 25 ? -14.156 -3.709 -3.357 1 98.19 25 ILE B CA 1
ATOM 1545 C C . ILE B 1 25 ? -12.828 -2.953 -3.26 1 98.19 25 ILE B C 1
ATOM 1547 O O . ILE B 1 25 ? -12.82 -1.731 -3.084 1 98.19 25 ILE B O 1
ATOM 1551 N N . SER B 1 26 ? -11.734 -3.654 -3.434 1 98.75 26 SER B N 1
ATOM 1552 C CA . SER B 1 26 ? -10.414 -3.049 -3.355 1 98.75 26 SER B CA 1
ATOM 1553 C C . SER B 1 26 ? -10.18 -2.076 -4.508 1 98.75 26 SER B C 1
ATOM 1555 O O . SER B 1 2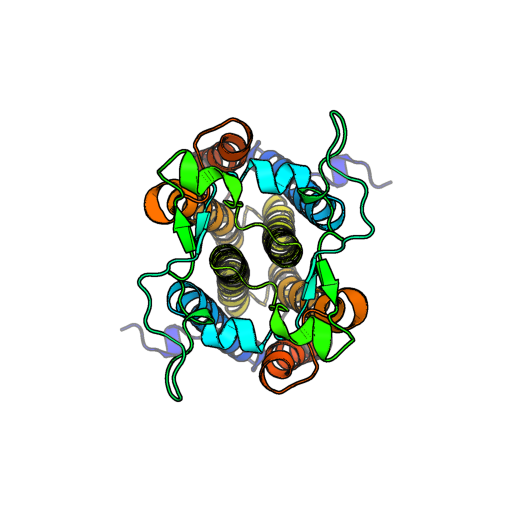6 ? -9.57 -1.02 -4.32 1 98.75 26 SER B O 1
ATOM 1557 N N . VAL B 1 27 ? -10.594 -2.441 -5.68 1 98.81 27 VAL B N 1
ATOM 1558 C CA . VAL B 1 27 ? -10.5 -1.524 -6.812 1 98.81 27 VAL B CA 1
ATOM 1559 C C . VAL B 1 27 ? -11.344 -0.282 -6.539 1 98.81 27 VAL B C 1
ATOM 1561 O O . VAL B 1 27 ? -10.922 0.839 -6.832 1 98.81 27 VAL B O 1
ATOM 1564 N N . GLY B 1 28 ? -12.555 -0.489 -5.988 1 98.56 28 GLY B N 1
ATOM 1565 C CA . GLY B 1 28 ? -13.383 0.635 -5.574 1 98.56 28 GLY B CA 1
ATOM 1566 C C . GLY B 1 28 ? -12.695 1.551 -4.582 1 98.56 28 GLY B C 1
ATOM 1567 O O . GLY B 1 28 ? -12.766 2.775 -4.703 1 98.56 28 GLY B O 1
ATOM 1568 N N . ASN B 1 29 ? -12.031 0.946 -3.623 1 98.44 29 ASN B N 1
ATOM 1569 C CA . ASN B 1 29 ? -11.273 1.734 -2.656 1 98.44 29 ASN B CA 1
ATOM 1570 C C . ASN B 1 29 ? -10.18 2.551 -3.336 1 98.44 29 ASN B C 1
ATOM 1572 O O . ASN B 1 29 ? -9.984 3.725 -3.018 1 98.44 29 ASN B O 1
ATOM 1576 N N . SER B 1 30 ? -9.477 1.908 -4.25 1 98.88 30 SER B N 1
ATOM 1577 C CA . SER B 1 30 ? -8.414 2.607 -4.961 1 98.88 30 SER B CA 1
ATOM 1578 C C . SER B 1 30 ? -8.961 3.805 -5.734 1 98.88 30 SER B C 1
ATOM 1580 O O . SER B 1 30 ? -8.383 4.895 -5.688 1 98.88 30 SER B O 1
ATOM 1582 N N . ALA B 1 31 ? -10.047 3.625 -6.375 1 98.75 31 ALA B N 1
ATOM 1583 C CA . ALA B 1 31 ? -10.664 4.703 -7.145 1 98.75 31 ALA B CA 1
ATOM 1584 C C . ALA B 1 31 ? -11.094 5.848 -6.23 1 98.75 31 ALA B C 1
ATOM 1586 O O . ALA B 1 31 ? -10.828 7.016 -6.52 1 98.75 31 ALA B O 1
ATOM 1587 N N . GLN B 1 32 ? -11.781 5.488 -5.16 1 98.5 32 GLN B N 1
ATOM 1588 C CA . GLN B 1 32 ? -12.281 6.539 -4.277 1 98.5 32 GLN B CA 1
ATOM 1589 C C . GLN B 1 32 ? -11.125 7.316 -3.641 1 98.5 32 GLN B C 1
ATOM 1591 O O . GLN B 1 32 ? -11.234 8.523 -3.406 1 98.5 32 GLN B O 1
ATOM 1596 N N . CYS B 1 33 ? -9.992 6.691 -3.365 1 98.81 33 CYS B N 1
ATOM 1597 C CA . CYS B 1 33 ? -8.82 7.344 -2.793 1 98.81 33 CYS B CA 1
ATOM 1598 C C . CYS B 1 33 ? -8.273 8.406 -3.738 1 98.81 33 CYS B C 1
ATOM 1600 O O . CYS B 1 33 ? -7.637 9.367 -3.297 1 98.81 33 CYS B O 1
ATOM 1602 N N . LEU B 1 34 ? -8.477 8.242 -5.066 1 98.75 34 LEU B N 1
ATOM 1603 C CA . LEU B 1 34 ? -7.984 9.188 -6.062 1 98.75 34 LEU B CA 1
ATOM 1604 C C . LEU B 1 34 ? -8.977 10.328 -6.266 1 98.75 34 LEU B C 1
ATOM 1606 O O . LEU B 1 34 ? -8.625 11.367 -6.836 1 98.75 34 LEU B O 1
ATOM 1610 N N . LEU B 1 35 ? -10.188 10.164 -5.746 1 98.69 35 LEU B N 1
ATOM 1611 C CA . LEU B 1 35 ? -11.258 11.102 -6.07 1 98.69 35 LEU B CA 1
ATOM 1612 C C . LEU B 1 35 ? -11.648 11.922 -4.844 1 98.69 35 LEU B C 1
ATOM 1614 O O . LEU B 1 35 ? -12.078 13.07 -4.973 1 98.69 35 LEU B O 1
ATOM 1618 N N . THR B 1 36 ? -11.617 11.336 -3.662 1 98.75 36 THR B N 1
ATOM 1619 C CA . THR B 1 36 ? -12.016 11.977 -2.416 1 98.75 36 THR B CA 1
ATOM 1620 C C . THR B 1 36 ? -11.273 11.367 -1.229 1 98.75 36 THR B C 1
ATOM 1622 O O . THR B 1 36 ? -10.844 10.211 -1.287 1 98.75 36 THR B O 1
ATOM 1625 N N . LEU B 1 37 ? -11.102 12.188 -0.199 1 98.81 37 LEU B N 1
ATOM 1626 C CA . LEU B 1 37 ? -10.531 11.664 1.039 1 98.81 37 LEU B CA 1
ATOM 1627 C C . LEU B 1 37 ? -11.633 11.297 2.029 1 98.81 37 LEU B C 1
ATOM 1629 O O . LEU B 1 37 ? -11.359 10.758 3.104 1 98.81 37 LEU B O 1
ATOM 1633 N N . HIS B 1 38 ? -12.828 11.523 1.66 1 98.06 38 HIS B N 1
ATOM 1634 C CA . HIS B 1 38 ? -13.977 11.43 2.555 1 98.06 38 HIS B CA 1
ATOM 1635 C C . HIS B 1 38 ? -14.039 10.055 3.213 1 98.06 38 HIS B C 1
ATOM 1637 O O . HIS B 1 38 ? -14.086 9.945 4.441 1 98.06 38 HIS B O 1
ATOM 1643 N N . TYR B 1 39 ? -14 9.039 2.51 1 97.62 39 TYR B N 1
ATOM 1644 C CA . TYR B 1 39 ? -14.172 7.695 3.037 1 97.62 39 TYR B CA 1
ATOM 1645 C C . TYR B 1 39 ? -12.922 7.227 3.771 1 97.62 39 TYR B C 1
ATOM 1647 O O . TYR B 1 39 ? -13.016 6.562 4.805 1 97.62 39 TYR B O 1
ATOM 1655 N N . THR B 1 40 ? -11.766 7.539 3.232 1 98.5 40 THR B N 1
ATOM 1656 C CA . THR B 1 40 ? -10.508 7.172 3.867 1 98.5 40 THR B CA 1
ATOM 1657 C C . THR B 1 40 ? -10.383 7.824 5.242 1 98.5 40 THR B C 1
ATOM 1659 O O . THR B 1 40 ? -9.945 7.184 6.199 1 98.5 40 THR B O 1
ATOM 1662 N N . ARG B 1 41 ? -10.781 9.094 5.344 1 98.31 41 ARG B N 1
ATOM 1663 C CA . ARG B 1 41 ? -10.695 9.828 6.602 1 98.31 41 ARG B CA 1
ATOM 1664 C C . ARG B 1 41 ? -11.656 9.25 7.641 1 98.31 41 ARG B C 1
ATOM 1666 O O . ARG B 1 41 ? -11.461 9.43 8.844 1 98.31 41 ARG B O 1
ATOM 1673 N N . ARG B 1 42 ? -12.656 8.539 7.18 1 97.56 42 ARG B N 1
ATOM 1674 C CA . ARG B 1 42 ? -13.578 7.887 8.109 1 97.56 42 ARG B CA 1
ATOM 1675 C C . ARG B 1 42 ? -12.953 6.625 8.695 1 97.56 42 ARG B C 1
ATOM 1677 O O . ARG B 1 42 ? -13.305 6.219 9.805 1 97.56 42 ARG B O 1
ATOM 1684 N N . ILE B 1 43 ? -12.102 6.043 7.922 1 98.44 43 ILE B N 1
ATOM 1685 C CA . ILE B 1 43 ? -11.383 4.875 8.414 1 98.44 43 ILE B CA 1
ATOM 1686 C C . ILE B 1 43 ? -10.297 5.316 9.391 1 98.44 43 ILE B C 1
ATOM 1688 O O . ILE B 1 43 ? -10.227 4.816 10.523 1 98.44 43 ILE B O 1
ATOM 1692 N N . TYR B 1 44 ? -9.492 6.195 8.961 1 98.44 44 TYR B N 1
ATOM 1693 C CA . TYR B 1 44 ? -8.391 6.727 9.758 1 98.44 44 TYR B CA 1
ATOM 1694 C C . TYR B 1 44 ? -8.797 8.031 10.438 1 98.44 44 TYR B C 1
ATOM 1696 O O . TYR B 1 44 ? -8.234 9.086 10.148 1 98.44 44 TYR B O 1
ATOM 1704 N N . CYS B 1 45 ? -9.641 7.973 11.453 1 96.69 45 CYS B N 1
ATOM 1705 C CA . CYS B 1 45 ? -10.461 9.109 11.852 1 96.69 45 CYS B CA 1
ATOM 1706 C C . CYS B 1 45 ? -9.914 9.758 13.117 1 96.69 45 CYS B C 1
ATOM 1708 O O . CYS B 1 45 ? -10.32 10.859 13.484 1 96.69 45 CYS B O 1
ATOM 1710 N N . ASN B 1 46 ? -9.023 9.07 13.805 1 96.38 46 ASN B N 1
ATOM 1711 C CA . ASN B 1 46 ? -8.562 9.664 15.055 1 96.38 46 ASN B CA 1
ATOM 1712 C C . ASN B 1 46 ? -7.688 10.891 14.797 1 96.38 46 ASN B C 1
ATOM 1714 O O . ASN B 1 46 ? -6.977 10.953 13.797 1 96.38 46 ASN B O 1
ATOM 1718 N N . LYS B 1 47 ? -7.789 11.797 15.742 1 96.56 47 LYS B N 1
ATOM 1719 C CA . LYS B 1 47 ? -7.152 13.102 15.562 1 96.56 47 LYS B CA 1
ATOM 1720 C C . LYS B 1 47 ? -5.852 13.188 16.359 1 96.56 47 LYS B C 1
ATOM 1722 O O . LYS B 1 47 ? -5.762 12.672 17.469 1 96.56 47 LYS B O 1
ATOM 1727 N N . PHE B 1 48 ? -4.918 13.898 15.797 1 97.5 48 PHE B N 1
ATOM 1728 C CA . PHE B 1 48 ? -3.574 14.016 16.344 1 97.5 48 PHE B CA 1
ATOM 1729 C C . PHE B 1 48 ? -3.121 15.469 16.344 1 97.5 48 PHE B C 1
ATOM 1731 O O . PHE B 1 48 ? -3.65 16.297 15.602 1 97.5 48 PHE B O 1
ATOM 1738 N N . VAL B 1 49 ? -2.168 15.742 17.172 1 96.5 49 VAL B N 1
ATOM 1739 C CA . VAL B 1 49 ? -1.485 17.031 17.219 1 96.5 49 VAL B CA 1
ATOM 1740 C C . VAL B 1 49 ? 0.025 16.812 17.141 1 96.5 49 VAL B C 1
ATOM 1742 O O . VAL B 1 49 ? 0.515 15.711 17.359 1 96.5 49 VAL B O 1
ATOM 1745 N N . THR B 1 50 ? 0.729 17.844 16.797 1 95.25 50 THR B N 1
ATOM 1746 C CA . THR B 1 50 ? 2.184 17.781 16.734 1 95.25 50 THR B CA 1
ATOM 1747 C C . THR B 1 50 ? 2.771 17.438 18.094 1 95.25 50 THR B C 1
ATOM 1749 O O . THR B 1 50 ? 2.328 17.969 19.109 1 95.25 50 THR B O 1
ATOM 1752 N N . ASN B 1 51 ? 3.662 16.531 18.125 1 96.25 51 ASN B N 1
ATOM 1753 C CA . ASN B 1 51 ? 4.379 16.172 19.344 1 96.25 51 ASN B CA 1
ATOM 1754 C C . ASN B 1 51 ? 5.395 17.234 19.734 1 96.25 51 ASN B C 1
ATOM 1756 O O . ASN B 1 51 ? 6.504 17.281 19.203 1 96.25 51 ASN B O 1
ATOM 1760 N N . THR B 1 52 ? 5.141 18.062 20.641 1 93.81 52 THR B N 1
ATOM 1761 C CA . THR B 1 52 ? 5.98 19.188 21.016 1 93.81 52 THR B CA 1
ATOM 1762 C C . THR B 1 52 ? 7.07 18.734 22 1 93.81 52 THR B C 1
ATOM 1764 O O . THR B 1 52 ? 7.922 19.531 22.391 1 93.81 52 THR B O 1
ATOM 1767 N N . SER B 1 53 ? 7.086 17.5 22.391 1 95.75 53 SER B N 1
ATOM 1768 C CA . SER B 1 53 ? 8.086 16.984 23.328 1 95.75 53 SER B CA 1
ATOM 1769 C C . SER B 1 53 ? 9.367 16.578 22.594 1 95.75 53 SER B C 1
ATOM 1771 O O . SER B 1 53 ? 10.391 16.312 23.234 1 95.75 53 SER B O 1
ATOM 1773 N N . LEU B 1 54 ? 9.289 16.5 21.266 1 96.19 54 LEU B N 1
ATOM 1774 C CA . LEU B 1 54 ? 10.477 16.125 20.516 1 96.19 54 LEU B CA 1
ATOM 1775 C C . LEU B 1 54 ? 11.508 17.234 20.531 1 96.19 54 LEU B C 1
ATOM 1777 O O . LEU B 1 54 ? 11.148 18.422 20.516 1 96.19 54 LEU B O 1
ATOM 1781 N N . ALA B 1 55 ? 12.758 16.859 20.5 1 94.69 55 ALA B N 1
ATOM 1782 C CA . ALA B 1 55 ? 13.836 17.844 20.422 1 94.69 55 ALA B CA 1
ATOM 1783 C C . ALA B 1 55 ? 13.727 18.688 19.156 1 94.69 55 ALA B C 1
ATOM 1785 O O . ALA B 1 55 ? 13.344 18.188 18.109 1 94.69 55 ALA B O 1
ATOM 1786 N N . PRO B 1 56 ? 14.164 19.891 19.297 1 93.44 56 PRO B N 1
ATOM 1787 C CA . PRO B 1 56 ? 14.117 20.766 18.109 1 93.44 56 PRO B CA 1
ATOM 1788 C C . PRO B 1 56 ? 15.086 20.328 17.016 1 93.44 56 PRO B C 1
ATOM 1790 O O . PRO B 1 56 ? 15.984 19.516 17.281 1 93.44 56 PRO B O 1
ATOM 1793 N N . LYS B 1 57 ? 14.852 20.812 15.898 1 93.5 57 LYS B N 1
ATOM 1794 C CA . LYS B 1 57 ? 15.695 20.516 14.742 1 93.5 57 LYS B CA 1
ATOM 1795 C C . LYS B 1 57 ? 17.156 20.875 15.023 1 93.5 57 LYS B C 1
ATOM 1797 O O . LYS B 1 57 ? 17.438 21.906 15.609 1 93.5 57 LYS B O 1
ATOM 1802 N N . SER B 1 58 ? 18 20 14.797 1 93.56 58 SER B N 1
ATOM 1803 C CA . SER B 1 58 ? 19.438 20.203 14.859 1 93.56 58 SER B CA 1
ATOM 1804 C C . SER B 1 58 ? 20.125 19.75 13.57 1 93.56 58 SER B C 1
ATOM 1806 O O . SER B 1 58 ? 19.453 19.375 12.602 1 93.56 58 SER B O 1
ATOM 1808 N N . ALA B 1 59 ? 21.469 19.828 13.57 1 93.06 59 ALA B N 1
ATOM 1809 C CA . ALA B 1 59 ? 22.234 19.406 12.391 1 93.06 59 ALA B CA 1
ATOM 1810 C C . ALA B 1 59 ? 22.094 17.906 12.172 1 93.06 59 ALA B C 1
ATOM 1812 O O . ALA B 1 59 ? 22.125 17.438 11.031 1 93.06 59 ALA B O 1
ATOM 1813 N N . LEU B 1 60 ? 21.781 17.219 13.188 1 90.25 60 LEU B N 1
ATOM 1814 C CA . LEU B 1 60 ? 21.812 15.766 13.125 1 90.25 60 LEU B CA 1
ATOM 1815 C C . LEU B 1 60 ? 20.406 15.188 13.195 1 90.25 60 LEU B C 1
ATOM 1817 O O . LEU B 1 60 ? 20.188 14.031 12.836 1 90.25 60 LEU B O 1
ATOM 1821 N N . ARG B 1 61 ? 19.516 15.969 13.641 1 92.69 61 ARG B N 1
ATOM 1822 C CA . ARG B 1 61 ? 18.188 15.43 13.898 1 92.69 61 ARG B CA 1
ATOM 1823 C C . ARG B 1 61 ? 17.109 16.375 13.398 1 92.69 61 ARG B C 1
ATOM 1825 O O . ARG B 1 61 ? 17.172 17.594 13.641 1 92.69 61 ARG B O 1
ATOM 1832 N N . ASP B 1 62 ? 16.156 15.906 12.695 1 96.19 62 ASP B N 1
ATOM 1833 C CA . ASP B 1 62 ? 14.945 16.594 12.273 1 96.19 62 ASP B CA 1
ATOM 1834 C C . ASP B 1 62 ? 13.711 15.945 12.898 1 96.19 62 ASP B C 1
ATOM 1836 O O . ASP B 1 62 ? 13.406 14.781 12.641 1 96.19 62 ASP B O 1
ATOM 1840 N N . PRO B 1 63 ? 13.047 16.641 13.75 1 96.88 63 PRO B N 1
ATOM 1841 C CA . PRO B 1 63 ? 11.852 16.047 14.367 1 96.88 63 PRO B CA 1
ATOM 1842 C C . PRO B 1 63 ? 10.812 15.617 13.336 1 96.88 63 PRO B C 1
ATOM 1844 O O . PRO B 1 63 ? 9.992 14.734 13.609 1 96.88 63 PRO B O 1
ATOM 1847 N N . GLU B 1 64 ? 10.867 16.188 12.156 1 97.06 64 GLU B N 1
ATOM 1848 C CA . GLU B 1 64 ? 9.93 15.82 11.094 1 97.06 64 GLU B CA 1
ATOM 1849 C C . GLU B 1 64 ? 10.211 14.406 10.586 1 97.06 64 GLU B C 1
ATOM 1851 O O . GLU B 1 64 ? 9.383 13.812 9.891 1 97.06 64 GLU B O 1
ATOM 1856 N N . ASP B 1 65 ? 11.359 13.859 10.984 1 98.31 65 ASP B N 1
ATOM 1857 C CA . ASP B 1 65 ? 11.734 12.516 10.555 1 98.31 65 ASP B CA 1
ATOM 1858 C C . ASP B 1 65 ? 11.227 11.469 11.539 1 98.31 65 ASP B C 1
ATOM 1860 O O . ASP B 1 65 ? 11.336 10.266 11.289 1 98.31 65 ASP B O 1
ATOM 1864 N N . SER B 1 66 ? 10.672 11.883 12.617 1 98.69 66 SER B N 1
ATOM 1865 C CA . SER B 1 66 ? 10.242 10.945 13.656 1 98.69 66 SER B CA 1
ATOM 1866 C C . SER B 1 66 ? 8.891 10.328 13.312 1 98.69 66 SER B C 1
ATOM 1868 O O . SER B 1 66 ? 7.953 11.031 12.945 1 98.69 66 SER B O 1
ATOM 1870 N N . VAL B 1 67 ? 8.758 9.039 13.57 1 98.69 67 VAL B N 1
ATOM 1871 C CA . VAL B 1 67 ? 7.461 8.375 13.43 1 98.69 67 VAL B CA 1
ATOM 1872 C C . VAL B 1 67 ? 6.539 8.797 14.57 1 98.69 67 VAL B C 1
ATOM 1874 O O . VAL B 1 67 ? 5.336 8.531 14.539 1 98.69 67 VAL B O 1
ATOM 1877 N N . HIS B 1 68 ? 7.059 9.508 15.586 1 98.38 68 HIS B N 1
ATOM 1878 C CA . HIS B 1 68 ? 6.281 9.984 16.719 1 98.38 68 HIS B CA 1
ATOM 1879 C C . HIS B 1 68 ? 6.027 11.484 16.625 1 98.38 68 HIS B C 1
ATOM 1881 O O . HIS B 1 68 ? 5.742 12.133 17.641 1 98.38 68 HIS B O 1
ATOM 1887 N N . LYS B 1 69 ? 6.156 12.031 15.461 1 98.25 69 LYS B N 1
ATOM 1888 C CA . LYS B 1 69 ? 6.004 13.477 15.297 1 98.25 69 LYS B CA 1
ATOM 1889 C C . LYS B 1 69 ? 4.57 13.906 15.594 1 98.25 69 LYS B C 1
ATOM 1891 O O . LYS B 1 69 ? 4.312 15.086 15.844 1 98.25 69 LYS B O 1
ATOM 1896 N N . LEU B 1 70 ? 3.633 12.984 15.562 1 97.81 70 LEU B N 1
ATOM 1897 C CA . LEU B 1 70 ? 2.234 13.227 15.891 1 97.81 70 LEU B CA 1
ATOM 1898 C C . LEU B 1 70 ? 1.804 12.375 17.078 1 97.81 70 LEU B C 1
ATOM 1900 O O . LEU B 1 70 ? 2.189 11.211 17.188 1 97.81 70 LEU B O 1
ATOM 1904 N N . VAL B 1 71 ? 1.055 12.953 17.969 1 96.5 71 VAL B N 1
ATOM 1905 C CA . VAL B 1 71 ? 0.529 12.219 19.109 1 96.5 71 VAL B CA 1
ATOM 1906 C C . VAL B 1 71 ? -0.989 12.375 19.172 1 96.5 71 VAL B C 1
ATOM 1908 O O . VAL B 1 71 ? -1.533 13.398 18.734 1 96.5 71 VAL B O 1
ATOM 1911 N N . LEU B 1 72 ? -1.675 11.344 19.641 1 96.06 72 LEU B N 1
ATOM 1912 C CA . LEU B 1 72 ? -3.129 11.336 19.766 1 96.06 72 LEU B CA 1
ATOM 1913 C C . LEU B 1 72 ? -3.613 12.547 20.562 1 96.06 72 LEU B C 1
ATOM 1915 O O . LEU B 1 72 ? -3.051 12.867 21.609 1 96.06 72 LEU B O 1
ATOM 1919 N N . ALA B 1 73 ? -4.625 13.188 19.938 1 94.56 73 ALA B N 1
ATOM 1920 C CA . ALA B 1 73 ? -5.203 14.344 20.641 1 94.56 73 ALA B CA 1
ATOM 1921 C C . ALA B 1 73 ? -6.027 13.906 21.844 1 94.56 73 ALA B C 1
ATOM 1923 O O . ALA B 1 73 ? -6.906 13.047 21.719 1 94.56 73 ALA B O 1
ATOM 1924 N N . THR B 1 74 ? -5.824 14.164 23.094 1 81.56 74 THR B N 1
ATOM 1925 C CA . THR B 1 74 ? -6.535 13.75 24.297 1 81.56 74 THR B CA 1
ATOM 1926 C C . THR B 1 74 ? -7.504 14.836 24.75 1 81.56 74 THR B C 1
ATOM 1928 O O . THR B 1 74 ? -8.578 14.539 25.281 1 81.56 74 THR B O 1
ATOM 1931 N N . ASN B 1 75 ? -7.09 16.141 24.891 1 66.75 75 ASN B N 1
ATOM 1932 C CA . ASN B 1 75 ? -7.879 17.172 25.547 1 66.75 75 ASN B CA 1
ATOM 1933 C C . ASN B 1 75 ? -8.609 18.047 24.531 1 66.75 75 ASN B C 1
ATOM 1935 O O . ASN B 1 75 ? -8.195 18.141 23.375 1 66.75 75 ASN B O 1
ATOM 1939 N N . ARG B 1 76 ? -9.922 18.562 25.031 1 55.88 76 ARG B N 1
ATOM 1940 C CA . ARG B 1 76 ? -10.805 19.422 24.25 1 55.88 76 ARG B CA 1
ATOM 1941 C C . ARG B 1 76 ? -10.031 20.547 23.594 1 55.88 76 ARG B C 1
ATOM 1943 O O . ARG B 1 76 ? -10.273 20.875 22.422 1 55.88 76 ARG B O 1
ATOM 1950 N N . ALA B 1 77 ? -9.211 21.156 24.328 1 54.78 77 ALA B N 1
ATOM 1951 C CA . ALA B 1 77 ? -8.469 22.312 23.828 1 54.78 77 ALA B CA 1
ATOM 1952 C C . ALA B 1 77 ? -7.602 21.922 22.641 1 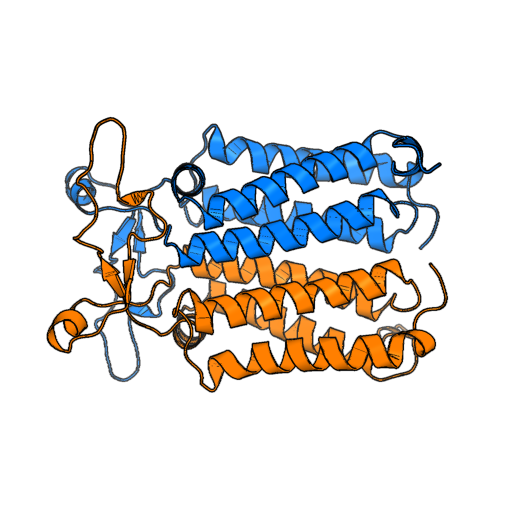54.78 77 ALA B C 1
ATOM 1954 O O . ALA B 1 77 ? -7.551 22.656 21.641 1 54.78 77 ALA B O 1
ATOM 1955 N N . ALA B 1 78 ? -6.926 20.734 22.719 1 57.41 78 ALA B N 1
ATOM 1956 C CA . ALA B 1 78 ? -6.039 20.281 21.656 1 57.41 78 ALA B CA 1
ATOM 1957 C C . ALA B 1 78 ? -6.832 19.922 20.406 1 57.41 78 ALA B C 1
ATOM 1959 O O . ALA B 1 78 ? -6.305 20 19.281 1 57.41 78 ALA B O 1
ATOM 1960 N N . ALA B 1 79 ? -8.156 20 20.656 1 62.22 79 ALA B N 1
ATOM 1961 C CA . ALA B 1 79 ? -9.055 19.469 19.625 1 62.22 79 ALA B CA 1
ATOM 1962 C C . ALA B 1 79 ? -9.242 20.469 18.5 1 62.22 79 ALA B C 1
ATOM 1964 O O . ALA B 1 79 ? -9.508 20.078 17.359 1 62.22 79 ALA B O 1
ATOM 1965 N N . GLY B 1 80 ? -8.906 21.656 18.844 1 72.44 80 GLY B N 1
ATOM 1966 C CA . GLY B 1 80 ? -9.219 22.625 17.797 1 72.44 80 GLY B CA 1
ATOM 1967 C C . GLY B 1 80 ? -8.273 22.547 16.609 1 72.44 80 GLY B C 1
ATOM 1968 O O . GLY B 1 80 ? -8.672 22.828 15.484 1 72.44 80 GLY B O 1
ATOM 1969 N N . ASN B 1 81 ? -7.082 22.156 16.828 1 85.5 81 ASN B N 1
ATOM 1970 C CA . ASN B 1 81 ? -6.129 22.078 15.719 1 85.5 81 ASN B CA 1
ATOM 1971 C C . ASN B 1 81 ? -5.754 20.641 15.391 1 85.5 81 ASN B C 1
ATOM 1973 O O . ASN B 1 81 ? -4.785 20.391 14.672 1 85.5 81 ASN B O 1
ATOM 1977 N N . ALA B 1 82 ? -6.445 19.734 15.984 1 95 82 ALA B N 1
ATOM 1978 C CA . ALA B 1 82 ? -6.168 18.328 15.773 1 95 82 ALA B CA 1
ATOM 1979 C C . ALA B 1 82 ? -6.699 17.859 14.422 1 95 82 ALA B C 1
ATOM 1981 O O . ALA B 1 82 ? -7.777 18.266 13.992 1 95 82 ALA B O 1
ATOM 1982 N N . THR B 1 83 ? -5.973 17.047 13.812 1 95.44 83 THR B N 1
ATOM 1983 C CA . THR B 1 83 ? -6.367 16.516 12.508 1 95.44 83 THR B CA 1
ATOM 1984 C C . THR B 1 83 ? -6.051 15.031 12.406 1 95.44 83 THR B C 1
ATOM 1986 O O . THR B 1 83 ? -5.25 14.508 13.18 1 95.44 83 THR B O 1
ATOM 1989 N N . ASP B 1 84 ? -6.762 14.375 11.531 1 97.75 84 ASP B N 1
ATOM 1990 C CA . ASP B 1 84 ? -6.344 13.016 11.203 1 97.75 84 ASP B CA 1
ATOM 1991 C C . ASP B 1 84 ? -5.027 13.023 10.422 1 97.75 84 ASP B C 1
ATOM 1993 O O . ASP B 1 84 ? -4.484 14.086 10.117 1 97.75 84 ASP B O 1
ATOM 1997 N N . GLN B 1 85 ? -4.527 11.891 10.125 1 98.75 85 GLN B N 1
ATOM 1998 C CA . GLN B 1 85 ? -3.217 11.812 9.492 1 98.75 85 GLN B CA 1
ATOM 1999 C C . GLN B 1 85 ? -3.348 11.547 7.992 1 98.75 85 GLN B C 1
ATOM 2001 O O . GLN B 1 85 ? -2.395 11.109 7.348 1 98.75 85 GLN B O 1
ATOM 2006 N N . VAL B 1 86 ? -4.547 11.75 7.402 1 98.88 86 VAL B N 1
ATOM 2007 C CA . VAL B 1 86 ? -4.781 11.43 6 1 98.88 86 VAL B CA 1
ATOM 2008 C C . VAL B 1 86 ? -4.402 12.617 5.121 1 98.88 86 VAL B C 1
ATOM 2010 O O . VAL B 1 86 ? -4.988 13.695 5.238 1 98.88 86 VAL B O 1
ATOM 2013 N N . THR B 1 87 ? -3.439 12.438 4.324 1 98.88 87 THR B N 1
ATOM 2014 C CA . THR B 1 87 ? -3.084 13.352 3.246 1 98.88 87 THR B CA 1
ATOM 2015 C C . THR B 1 87 ? -3.461 12.766 1.889 1 98.88 87 THR B C 1
ATOM 2017 O O . THR B 1 87 ? -3.738 11.57 1.779 1 98.88 87 THR B O 1
ATOM 2020 N N . PRO B 1 88 ? -3.449 13.562 0.904 1 98.94 88 PRO B N 1
ATOM 2021 C CA . PRO B 1 88 ? -3.664 12.992 -0.428 1 98.94 88 PRO B CA 1
ATOM 2022 C C . PRO B 1 88 ? -2.635 11.922 -0.786 1 98.94 88 PRO B C 1
ATOM 2024 O O . PRO B 1 88 ? -2.973 10.922 -1.423 1 98.94 88 PRO B O 1
ATOM 2027 N N . LEU B 1 89 ? -1.404 12.109 -0.368 1 98.94 89 LEU B N 1
ATOM 2028 C CA . LEU B 1 89 ? -0.392 11.078 -0.587 1 98.94 89 LEU B CA 1
ATOM 2029 C C . LEU B 1 89 ? -0.765 9.789 0.13 1 98.94 89 LEU B C 1
ATOM 2031 O O . LEU B 1 89 ? -0.674 8.703 -0.449 1 98.94 89 LEU B O 1
ATOM 2035 N N . ALA B 1 90 ? -1.156 9.891 1.405 1 98.94 90 ALA B N 1
ATOM 2036 C CA . ALA B 1 90 ? -1.552 8.703 2.156 1 98.94 90 ALA B CA 1
ATOM 2037 C C . ALA B 1 90 ? -2.66 7.941 1.436 1 98.94 90 ALA B C 1
ATOM 2039 O O . ALA B 1 90 ? -2.629 6.711 1.358 1 98.94 90 ALA B O 1
ATOM 2040 N N . ALA B 1 91 ? -3.594 8.695 0.877 1 98.94 91 ALA B N 1
ATOM 2041 C CA . ALA B 1 91 ? -4.691 8.07 0.145 1 98.94 91 ALA B CA 1
ATOM 2042 C C . ALA B 1 91 ? -4.18 7.348 -1.102 1 98.94 91 ALA B C 1
ATOM 2044 O O . ALA B 1 91 ? -4.637 6.25 -1.422 1 98.94 91 ALA B O 1
ATOM 2045 N N . ARG B 1 92 ? -3.262 7.91 -1.785 1 98.94 92 ARG B N 1
ATOM 2046 C CA . ARG B 1 92 ? -2.732 7.277 -2.99 1 98.94 92 ARG B CA 1
ATOM 2047 C C . ARG B 1 92 ? -1.889 6.055 -2.641 1 98.94 92 ARG B C 1
ATOM 2049 O O . ARG B 1 92 ? -1.853 5.082 -3.398 1 98.94 92 ARG B O 1
ATOM 2056 N N . LEU B 1 93 ? -1.219 6.098 -1.494 1 98.94 93 LEU B N 1
ATOM 2057 C CA . LEU B 1 93 ? -0.5 4.914 -1.031 1 98.94 93 LEU B CA 1
ATOM 2058 C C . LEU B 1 93 ? -1.472 3.805 -0.643 1 98.94 93 LEU B C 1
ATOM 2060 O O . LEU B 1 93 ? -1.231 2.633 -0.937 1 98.94 93 LEU B O 1
ATOM 2064 N N . PHE B 1 94 ? -2.572 4.203 -0.027 1 98.94 94 PHE B N 1
ATOM 2065 C CA . PHE B 1 94 ? -3.633 3.256 0.292 1 98.94 94 PHE B CA 1
ATOM 2066 C C . PHE B 1 94 ? -4.223 2.652 -0.978 1 98.94 94 PHE B C 1
ATOM 2068 O O . PHE B 1 94 ? -4.434 1.441 -1.056 1 98.94 94 PHE B O 1
ATOM 2075 N N . ALA B 1 95 ? -4.43 3.461 -1.975 1 98.94 95 ALA B N 1
ATOM 2076 C CA . ALA B 1 95 ? -4.926 3.021 -3.277 1 98.94 95 ALA B CA 1
ATOM 2077 C C . ALA B 1 95 ? -3.961 2.033 -3.924 1 98.94 95 ALA B C 1
ATOM 2079 O O . ALA B 1 95 ? -4.387 1.021 -4.488 1 98.94 95 ALA B O 1
ATOM 2080 N N . THR B 1 96 ? -2.699 2.346 -3.855 1 98.94 96 THR B N 1
ATOM 2081 C CA . THR B 1 96 ? -1.679 1.517 -4.488 1 98.94 96 THR B CA 1
ATOM 2082 C C . THR B 1 96 ? -1.639 0.13 -3.854 1 98.94 96 THR B C 1
ATOM 2084 O O . THR B 1 96 ? -1.621 -0.881 -4.559 1 98.94 96 THR B O 1
ATOM 2087 N N . TRP B 1 97 ? -1.645 0.131 -2.549 1 98.88 97 TRP B N 1
ATOM 2088 C CA . TRP B 1 97 ? -1.675 -1.132 -1.819 1 98.88 97 TRP B CA 1
ATOM 2089 C C . TRP B 1 97 ? -2.906 -1.948 -2.193 1 98.88 97 TRP B C 1
ATOM 2091 O O . TRP B 1 97 ? -2.799 -3.133 -2.521 1 98.88 97 TRP B O 1
ATOM 2101 N N . THR B 1 98 ? -4.082 -1.347 -2.146 1 98.88 98 THR B N 1
ATOM 2102 C CA . THR B 1 98 ? -5.312 -2.105 -2.348 1 98.88 98 THR B CA 1
ATOM 2103 C C . THR B 1 98 ? -5.453 -2.529 -3.807 1 98.88 98 THR B C 1
ATOM 2105 O O . THR B 1 98 ? -6.004 -3.594 -4.102 1 98.88 98 THR B O 1
ATOM 2108 N N . LEU B 1 99 ? -4.922 -1.727 -4.688 1 98.94 99 LEU B N 1
ATOM 2109 C CA . LEU B 1 99 ? -4.918 -2.141 -6.086 1 98.94 99 LEU B CA 1
ATOM 2110 C C . LEU B 1 99 ? -4.086 -3.402 -6.277 1 98.94 99 LEU B C 1
ATOM 2112 O O . LEU B 1 99 ? -4.508 -4.336 -6.965 1 98.94 99 LEU B O 1
ATOM 2116 N N . LEU B 1 100 ? -2.918 -3.42 -5.668 1 98.94 100 LEU B N 1
ATOM 2117 C CA . LEU B 1 100 ? -2.068 -4.602 -5.77 1 98.94 100 LEU B CA 1
ATOM 2118 C C . LEU B 1 100 ? -2.752 -5.816 -5.156 1 98.94 100 LEU B C 1
ATOM 2120 O O . LEU B 1 100 ? -2.717 -6.91 -5.727 1 98.94 100 LEU B O 1
ATOM 2124 N N . ALA B 1 101 ? -3.379 -5.609 -4.016 1 98.94 101 ALA B N 1
ATOM 2125 C CA . ALA B 1 101 ? -4.113 -6.707 -3.391 1 98.94 101 ALA B CA 1
ATOM 2126 C C . ALA B 1 101 ? -5.219 -7.223 -4.309 1 98.94 101 ALA B C 1
ATOM 2128 O O . ALA B 1 101 ? -5.445 -8.43 -4.398 1 98.94 101 ALA B O 1
ATOM 2129 N N . ALA B 1 102 ? -5.871 -6.305 -4.977 1 98.94 102 ALA B N 1
ATOM 2130 C CA . ALA B 1 102 ? -6.934 -6.691 -5.898 1 98.94 102 ALA B CA 1
ATOM 2131 C C . ALA B 1 102 ? -6.391 -7.57 -7.023 1 98.94 102 ALA B C 1
ATOM 2133 O O . ALA B 1 102 ? -7.012 -8.57 -7.395 1 98.94 102 ALA B O 1
ATOM 2134 N N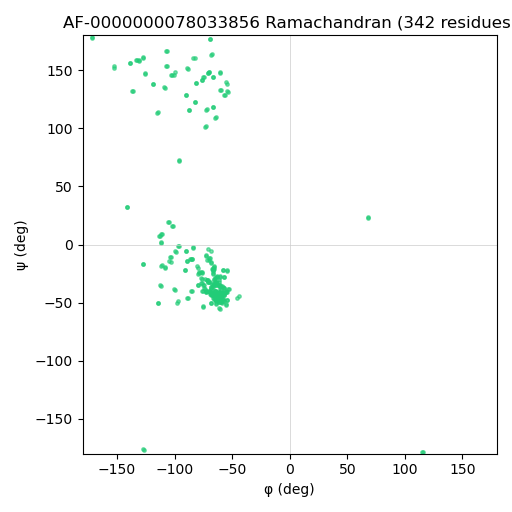 . VAL B 1 103 ? -5.289 -7.207 -7.523 1 98.94 103 VAL B N 1
ATOM 2135 C CA . VAL B 1 103 ? -4.672 -7.965 -8.609 1 98.94 103 VAL B CA 1
ATOM 2136 C C . VAL B 1 103 ? -4.328 -9.375 -8.125 1 98.94 103 VAL B C 1
ATOM 2138 O O . VAL B 1 103 ? -4.629 -10.359 -8.797 1 98.94 103 VAL B O 1
ATOM 2141 N N . VAL B 1 104 ? -3.717 -9.461 -6.949 1 98.94 104 VAL B N 1
ATOM 2142 C CA . VAL B 1 104 ? -3.344 -10.758 -6.398 1 98.94 104 VAL B CA 1
ATOM 2143 C C . VAL B 1 104 ? -4.59 -11.617 -6.215 1 98.94 104 VAL B C 1
ATOM 2145 O O . VAL B 1 104 ? -4.613 -12.781 -6.625 1 98.94 104 VAL B O 1
ATOM 2148 N N . ARG B 1 105 ? -5.629 -11.023 -5.656 1 98.88 105 ARG B N 1
ATOM 2149 C CA . ARG B 1 105 ? -6.836 -11.781 -5.34 1 98.88 105 ARG B CA 1
ATOM 2150 C C . ARG B 1 105 ? -7.555 -12.219 -6.613 1 98.88 105 ARG B C 1
ATOM 2152 O O . ARG B 1 105 ? -8.102 -13.32 -6.68 1 98.88 105 ARG B O 1
ATOM 2159 N N . MET B 1 106 ? -7.527 -11.367 -7.59 1 98.38 106 MET B N 1
ATOM 2160 C CA . MET B 1 106 ? -8.148 -11.719 -8.859 1 98.38 106 MET B CA 1
ATOM 2161 C C . MET B 1 106 ? -7.445 -12.906 -9.508 1 98.38 106 MET B C 1
ATOM 2163 O O . MET B 1 106 ? -8.094 -13.852 -9.961 1 98.38 106 MET B O 1
ATOM 2167 N N . TYR B 1 107 ? -6.141 -12.875 -9.57 1 98.12 107 TYR B N 1
ATOM 2168 C CA . TYR B 1 107 ? -5.395 -14 -10.109 1 98.12 107 TYR B CA 1
ATOM 2169 C C . TYR B 1 107 ? -5.652 -15.266 -9.305 1 98.12 107 TYR B C 1
ATOM 2171 O O . TYR B 1 107 ? -5.863 -16.344 -9.875 1 98.12 107 TYR B O 1
ATOM 2179 N N . ALA B 1 108 ? -5.594 -15.109 -8 1 97.81 108 ALA B N 1
ATOM 2180 C CA . ALA B 1 108 ? -5.777 -16.281 -7.141 1 97.81 108 ALA B CA 1
ATOM 2181 C C . ALA B 1 108 ? -7.152 -16.906 -7.355 1 97.81 108 ALA B C 1
ATOM 2183 O O . ALA B 1 108 ? -7.289 -18.141 -7.34 1 97.81 108 ALA B O 1
ATOM 2184 N N . ALA B 1 109 ? -8.156 -16.078 -7.574 1 97.75 109 ALA B N 1
ATOM 2185 C CA . ALA B 1 109 ? -9.508 -16.578 -7.781 1 97.75 109 ALA B CA 1
ATOM 2186 C C . ALA B 1 109 ? -9.547 -17.609 -8.906 1 97.75 109 ALA B C 1
ATOM 2188 O O . ALA B 1 109 ? -10.383 -18.516 -8.898 1 97.75 109 ALA B O 1
ATOM 2189 N N . TYR B 1 110 ? -8.602 -17.594 -9.781 1 97.06 110 TYR B N 1
ATOM 2190 C CA . TYR B 1 110 ? -8.633 -18.469 -10.945 1 97.06 110 TYR B CA 1
ATOM 2191 C C . TYR B 1 110 ? -7.543 -19.531 -10.859 1 97.06 110 TYR B C 1
ATOM 2193 O O . TYR B 1 110 ? -7.379 -20.328 -11.781 1 97.06 110 TYR B O 1
ATOM 2201 N N . HIS B 1 111 ? -6.805 -19.516 -9.797 1 97.38 111 HIS B N 1
ATOM 2202 C CA . HIS B 1 111 ? -5.668 -20.438 -9.742 1 97.38 111 HIS B CA 1
ATOM 2203 C C . HIS B 1 111 ? -5.5 -21.016 -8.344 1 97.38 111 HIS B C 1
ATOM 2205 O O . HIS B 1 111 ? -4.375 -21.25 -7.891 1 97.38 111 HIS B O 1
ATOM 2211 N N . LEU B 1 112 ? -6.582 -21.188 -7.66 1 97.31 112 LEU B N 1
ATOM 2212 C CA . LEU B 1 112 ? -6.543 -21.641 -6.273 1 97.31 112 LEU B CA 1
ATOM 2213 C C . LEU B 1 112 ? -6.066 -23.078 -6.184 1 97.31 112 LEU B C 1
ATOM 2215 O O . LEU B 1 112 ? -5.727 -23.562 -5.098 1 97.31 112 LEU B O 1
ATOM 2219 N N . GLU B 1 113 ? -6.047 -23.844 -7.285 1 96.88 113 GLU B N 1
ATOM 2220 C CA . GLU B 1 113 ? -5.566 -25.219 -7.254 1 96.88 113 GLU B CA 1
ATOM 2221 C C . GLU B 1 113 ? -4.07 -25.281 -6.953 1 96.88 113 GLU B C 1
ATOM 2223 O O . GLU B 1 113 ? -3.551 -26.328 -6.555 1 96.88 113 GLU B O 1
ATOM 2228 N N . HIS B 1 114 ? -3.414 -24.156 -7.191 1 97.69 114 HIS B N 1
ATOM 2229 C CA . HIS B 1 114 ? -1.985 -24.094 -6.902 1 97.69 114 HIS B CA 1
ATOM 2230 C C . HIS B 1 114 ? -1.735 -23.625 -5.473 1 97.69 114 HIS B C 1
ATOM 2232 O O . HIS B 1 114 ? -2.189 -22.547 -5.078 1 97.69 114 HIS B O 1
ATOM 2238 N N . ALA B 1 115 ? -0.942 -24.344 -4.738 1 98.38 115 ALA B N 1
ATOM 2239 C CA . ALA B 1 115 ? -0.646 -24.031 -3.346 1 98.38 115 ALA B CA 1
ATOM 2240 C C . ALA B 1 115 ? -0.022 -22.641 -3.223 1 98.38 115 ALA B C 1
ATOM 2242 O O . ALA B 1 115 ? -0.342 -21.891 -2.299 1 98.38 115 ALA B O 1
ATOM 2243 N N . HIS B 1 116 ? 0.874 -22.328 -4.121 1 98.06 116 HIS B N 1
ATOM 2244 C CA . HIS B 1 116 ? 1.557 -21.031 -4.008 1 98.06 116 HIS B CA 1
ATOM 2245 C C . HIS B 1 116 ? 0.59 -19.875 -4.223 1 98.06 116 HIS B C 1
ATOM 2247 O O . HIS B 1 116 ? 0.721 -18.828 -3.59 1 98.06 116 HIS B O 1
ATOM 2253 N N . MET B 1 117 ? -0.38 -20.031 -5.062 1 98.5 117 MET B N 1
ATOM 2254 C CA . MET B 1 117 ? -1.38 -18.984 -5.25 1 98.5 117 MET B CA 1
ATOM 2255 C C . MET B 1 117 ? -2.312 -18.891 -4.047 1 98.5 117 MET B C 1
ATOM 2257 O O . MET B 1 117 ? -2.705 -17.797 -3.635 1 98.5 117 MET B O 1
ATOM 2261 N N . TYR B 1 118 ? -2.691 -20.078 -3.484 1 98.56 118 TYR B N 1
ATOM 2262 C CA . TYR B 1 118 ? -3.51 -20.125 -2.277 1 98.56 118 TYR B CA 1
ATOM 2263 C C . TYR B 1 118 ? -2.82 -19.422 -1.12 1 98.56 118 TYR B C 1
ATOM 2265 O O . TYR B 1 118 ? -3.443 -18.625 -0.417 1 98.56 118 TYR B O 1
ATOM 2273 N N . ASP B 1 119 ? -1.577 -19.672 -0.983 1 98.75 119 ASP B N 1
ATOM 2274 C CA . ASP B 1 119 ? -0.803 -19.031 0.076 1 98.75 119 ASP B CA 1
ATOM 2275 C C . ASP B 1 119 ? -0.667 -17.531 -0.172 1 98.75 119 ASP B C 1
ATOM 2277 O O . ASP B 1 119 ? -0.798 -16.719 0.754 1 98.75 119 ASP B O 1
ATOM 2281 N N . LEU B 1 120 ? -0.404 -17.234 -1.363 1 98.81 120 LEU B N 1
ATOM 2282 C CA . LEU B 1 120 ? -0.185 -15.844 -1.71 1 98.81 120 LEU B CA 1
ATOM 2283 C C . LEU B 1 120 ? -1.426 -15.008 -1.409 1 98.81 120 LEU B C 1
ATOM 2285 O O . LEU B 1 120 ? -1.325 -13.922 -0.834 1 98.81 120 LEU B O 1
ATOM 2289 N N . VAL B 1 121 ? -2.562 -15.461 -1.823 1 98.81 121 VAL B N 1
ATOM 2290 C CA . VAL B 1 121 ? -3.762 -14.672 -1.567 1 98.81 121 VAL B CA 1
ATOM 2291 C C . VAL B 1 121 ? -4.043 -14.625 -0.067 1 98.81 121 VAL B C 1
ATOM 2293 O O . VAL B 1 121 ? -4.52 -13.617 0.451 1 98.81 121 VAL B O 1
ATOM 2296 N N . LEU B 1 122 ? -3.758 -15.68 0.661 1 98.88 122 LEU B N 1
ATOM 2297 C CA . LEU B 1 122 ? -3.871 -15.633 2.115 1 98.88 122 LEU B CA 1
ATOM 2298 C C . LEU B 1 122 ? -3.006 -14.523 2.695 1 98.88 122 LEU B C 1
ATOM 2300 O O . LEU B 1 122 ? -3.416 -13.836 3.631 1 98.88 122 LEU B O 1
ATOM 2304 N N . TRP B 1 123 ? -1.873 -14.305 2.143 1 98.88 123 TRP B N 1
ATOM 2305 C CA . TRP B 1 123 ? -0.966 -13.266 2.611 1 98.88 123 TRP B CA 1
ATOM 2306 C C . TRP B 1 123 ? -1.588 -11.883 2.434 1 98.88 123 TRP B C 1
ATOM 2308 O O . TRP B 1 123 ? -1.326 -10.969 3.223 1 98.88 123 TRP B O 1
ATOM 2318 N N . THR B 1 124 ? -2.424 -11.664 1.395 1 98.94 124 THR B N 1
ATOM 2319 C CA . THR B 1 124 ? -3.068 -10.367 1.254 1 98.94 124 THR B CA 1
ATOM 2320 C C . THR B 1 124 ? -3.963 -10.07 2.455 1 98.94 124 THR B C 1
ATOM 2322 O O . THR B 1 124 ? -4.051 -8.93 2.908 1 98.94 124 THR B O 1
ATOM 2325 N N . TYR B 1 125 ? -4.566 -11.102 2.982 1 98.88 125 TYR B N 1
ATOM 2326 C CA . TYR B 1 125 ? -5.465 -10.93 4.121 1 98.88 125 TYR B CA 1
ATOM 2327 C C . TYR B 1 125 ? -4.676 -10.805 5.422 1 98.88 125 TYR B C 1
ATOM 2329 O O . TYR B 1 125 ? -5.074 -10.062 6.324 1 98.88 125 TYR B O 1
ATOM 2337 N N . VAL B 1 126 ? -3.59 -11.508 5.512 1 98.88 126 VAL B N 1
ATOM 2338 C CA . VAL B 1 126 ? -2.709 -11.375 6.668 1 98.88 126 VAL B CA 1
ATOM 2339 C C . VAL B 1 126 ? -2.172 -9.945 6.742 1 98.88 126 VAL B C 1
ATOM 2341 O O . VAL B 1 126 ? -2.189 -9.32 7.805 1 98.88 126 VAL B O 1
ATOM 2344 N N . VAL B 1 127 ? -1.732 -9.406 5.617 1 98.88 127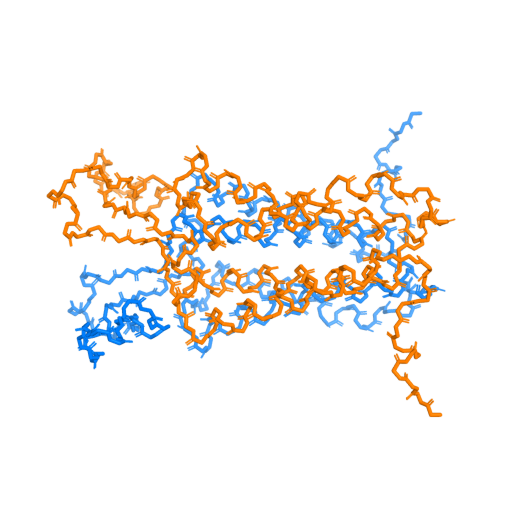 VAL B N 1
ATOM 2345 C CA . VAL B 1 127 ? -1.189 -8.055 5.555 1 98.88 127 VAL B CA 1
ATOM 2346 C C . VAL B 1 127 ? -2.279 -7.039 5.898 1 98.88 127 VAL B C 1
ATOM 2348 O O . VAL B 1 127 ? -2.049 -6.109 6.672 1 98.88 127 VAL B O 1
ATOM 2351 N N . ALA B 1 128 ? -3.453 -7.266 5.363 1 98.81 128 ALA B N 1
ATOM 2352 C CA . ALA B 1 128 ? -4.566 -6.359 5.629 1 98.81 128 ALA B CA 1
ATOM 2353 C C . ALA B 1 128 ? -4.941 -6.375 7.109 1 98.81 128 ALA B C 1
ATOM 2355 O O . ALA B 1 128 ? -5.074 -5.32 7.734 1 98.81 128 ALA B O 1
ATOM 2356 N N . LEU B 1 129 ? -5.133 -7.543 7.637 1 98.75 129 LEU B N 1
ATOM 2357 C CA . LEU B 1 129 ? -5.523 -7.664 9.039 1 98.75 129 LEU B CA 1
ATOM 2358 C C . LEU B 1 129 ? -4.457 -7.066 9.953 1 98.75 129 LEU B C 1
ATOM 2360 O O . LEU B 1 129 ? -4.781 -6.344 10.898 1 98.75 129 LEU B O 1
ATOM 2364 N N . SER B 1 130 ? -3.242 -7.375 9.664 1 98.75 130 SER B N 1
ATOM 2365 C CA . SER B 1 130 ? -2.141 -6.836 10.461 1 98.75 130 SER B CA 1
ATOM 2366 C C . SER B 1 130 ? -2.119 -5.312 10.414 1 98.75 130 SER B C 1
ATOM 2368 O O . SER B 1 130 ? -1.938 -4.656 11.438 1 98.75 130 SER B O 1
ATOM 2370 N N . HIS B 1 131 ? -2.301 -4.762 9.242 1 98.81 131 HIS B N 1
ATOM 2371 C CA . HIS B 1 131 ? -2.289 -3.311 9.109 1 98.81 131 HIS B CA 1
ATOM 2372 C C . HIS B 1 131 ? -3.41 -2.674 9.922 1 98.81 131 HIS B C 1
ATOM 2374 O O . HIS B 1 131 ? -3.16 -1.793 10.75 1 98.81 131 HIS B O 1
ATOM 2380 N N . PHE B 1 132 ? -4.59 -3.146 9.797 1 98.62 132 PHE B N 1
ATOM 2381 C CA . PHE B 1 132 ? -5.727 -2.475 10.422 1 98.62 132 PHE B CA 1
ATOM 2382 C C . PHE B 1 132 ? -5.742 -2.717 11.922 1 98.62 132 PHE B C 1
ATOM 2384 O O . PHE B 1 132 ? -6.129 -1.839 12.695 1 98.62 132 PHE B O 1
ATOM 2391 N N . LEU B 1 133 ? -5.332 -3.873 12.375 1 98.44 133 LEU B N 1
ATOM 2392 C CA . LEU B 1 133 ? -5.234 -4.113 13.812 1 98.44 133 LEU B CA 1
ATOM 2393 C C . LEU B 1 133 ? -4.16 -3.234 14.438 1 98.44 133 LEU B C 1
ATOM 2395 O O . LEU B 1 133 ? -4.359 -2.678 15.516 1 98.44 133 LEU B O 1
ATOM 2399 N N . SER B 1 134 ? -3.018 -3.121 13.773 1 98.69 134 SER B N 1
ATOM 2400 C CA . SER B 1 134 ? -1.968 -2.277 14.336 1 98.69 134 SER B CA 1
ATOM 2401 C C . SER B 1 134 ? -2.381 -0.81 14.336 1 98.69 134 SER B C 1
ATOM 2403 O O . SER B 1 134 ? -2.084 -0.077 15.281 1 98.69 134 SER B O 1
ATOM 2405 N N . GLU B 1 135 ? -3.107 -0.378 13.312 1 98.81 135 GLU B N 1
ATOM 2406 C CA . GLU B 1 135 ? -3.594 0.998 13.258 1 98.81 135 GLU B CA 1
ATOM 2407 C C . GLU B 1 135 ? -4.602 1.267 14.375 1 98.81 135 GLU B C 1
ATOM 2409 O O . GLU B 1 135 ? -4.684 2.383 14.891 1 98.81 135 GLU B O 1
ATOM 2414 N N . MET B 1 136 ? -5.301 0.222 14.727 1 97.88 136 MET B N 1
ATOM 2415 C CA . MET B 1 136 ? -6.359 0.37 15.719 1 97.88 136 MET B CA 1
ATOM 2416 C C . MET B 1 136 ? -5.797 0.283 17.141 1 97.88 136 MET B C 1
ATOM 2418 O O . MET B 1 136 ? -6.145 1.094 18 1 97.88 136 MET B O 1
ATOM 2422 N N . PHE B 1 137 ? -4.867 -0.613 17.359 1 97.75 137 PHE B N 1
ATOM 2423 C CA . PHE B 1 137 ? -4.535 -0.933 18.75 1 97.75 137 PHE B CA 1
ATOM 2424 C C . PHE B 1 137 ? -3.172 -0.368 19.125 1 97.75 137 PHE B C 1
ATOM 2426 O O . PHE B 1 137 ? -2.865 -0.204 20.297 1 97.75 137 PHE B O 1
ATOM 2433 N N . PHE B 1 138 ? -2.359 -0.067 18.172 1 98.12 138 PHE B N 1
ATOM 2434 C CA . PHE B 1 138 ? -1.017 0.401 18.484 1 98.12 138 PHE B CA 1
ATOM 2435 C C . PHE B 1 138 ? -0.829 1.849 18.047 1 98.12 138 PHE B C 1
ATOM 2437 O O . PHE B 1 138 ? -0.498 2.711 18.875 1 98.12 138 PHE B O 1
ATOM 2444 N N . PHE B 1 139 ? -1.162 2.176 16.828 1 98.5 139 PHE B N 1
ATOM 2445 C CA . PHE B 1 139 ? -0.891 3.508 16.297 1 98.5 139 PHE B CA 1
ATOM 2446 C C . PHE B 1 139 ? -2.072 4.438 16.547 1 98.5 139 PHE B C 1
ATOM 2448 O O . PHE B 1 139 ? -1.939 5.66 16.438 1 98.5 139 PHE B O 1
ATOM 2455 N N . LYS B 1 140 ? -3.289 3.842 16.75 1 97.75 140 LYS B N 1
ATOM 2456 C CA . LYS B 1 140 ? -4.496 4.527 17.188 1 97.75 140 LYS B CA 1
ATOM 2457 C C . LYS B 1 140 ? -5.016 5.484 16.125 1 97.75 140 LYS B C 1
ATOM 2459 O O . LYS B 1 140 ? -5.676 6.477 16.438 1 97.75 140 LYS B O 1
ATOM 2464 N N . THR B 1 141 ? -4.66 5.242 14.859 1 98.31 141 THR B N 1
ATOM 2465 C CA . THR B 1 141 ? -5.199 6.074 13.789 1 98.31 141 THR B CA 1
ATOM 2466 C C . THR B 1 141 ? -6.617 5.645 13.43 1 98.31 141 THR B C 1
ATOM 2468 O O . THR B 1 141 ? -7.367 6.402 12.812 1 98.31 141 THR B O 1
ATOM 2471 N N . VAL B 1 142 ? -6.895 4.395 13.703 1 98.19 142 VAL B N 1
ATOM 2472 C CA . VAL B 1 142 ? -8.203 3.818 13.391 1 98.19 142 VAL B CA 1
ATOM 2473 C C . VAL B 1 142 ? -8.984 3.588 14.68 1 98.19 142 VAL B C 1
ATOM 2475 O O . VAL B 1 142 ? -8.422 3.125 15.68 1 98.19 142 VAL B O 1
ATOM 2478 N N . LYS B 1 143 ? -10.188 3.951 14.68 1 95 143 LYS B N 1
ATOM 2479 C CA . LYS B 1 143 ? -11.102 3.609 15.766 1 95 143 LYS B CA 1
ATOM 2480 C C . LYS B 1 143 ? -12.086 2.529 15.336 1 95 143 LYS B C 1
ATOM 2482 O O . LYS B 1 143 ? -12.391 2.395 14.148 1 95 143 LYS B O 1
ATOM 2487 N N . PHE B 1 144 ? -12.539 1.814 16.328 1 92.56 144 PHE B N 1
ATOM 2488 C CA . PHE B 1 144 ? -13.555 0.815 16.031 1 92.56 144 PHE B CA 1
ATOM 2489 C C . PHE B 1 144 ? -14.859 1.482 15.594 1 92.56 144 PHE B C 1
ATOM 2491 O O . PHE B 1 144 ? -15.391 2.336 16.312 1 92.56 144 PHE B O 1
ATOM 2498 N N . GLY B 1 145 ? -15.297 1.226 14.414 1 92.56 145 GLY B N 1
ATOM 2499 C CA . GLY B 1 145 ? -16.5 1.771 13.828 1 92.56 145 GLY B CA 1
ATOM 2500 C C . GLY B 1 145 ? -16.859 1.142 12.492 1 92.56 145 GLY B C 1
ATOM 2501 O O . GLY B 1 145 ? -16.125 0.297 11.984 1 92.56 145 GLY B O 1
ATOM 2502 N N . ALA B 1 146 ? -17.922 1.53 11.93 1 89.25 146 ALA B N 1
ATOM 2503 C CA . ALA B 1 146 ? -18.453 0.924 10.711 1 89.25 146 ALA B CA 1
ATOM 2504 C C . ALA B 1 146 ? -17.422 0.97 9.586 1 89.25 146 ALA B C 1
ATOM 2506 O O . ALA B 1 146 ? -17.172 -0.045 8.938 1 89.25 146 ALA B O 1
ATOM 2507 N N . PRO B 1 147 ? -16.688 2.029 9.367 1 90.25 147 PRO B N 1
ATOM 2508 C CA . PRO B 1 147 ? -15.766 2.068 8.234 1 90.25 147 PRO B CA 1
ATOM 2509 C C . PRO B 1 147 ? -14.578 1.125 8.414 1 90.25 147 PRO B C 1
ATOM 2511 O O . PRO B 1 147 ? -14.094 0.539 7.441 1 90.25 147 PRO B O 1
ATOM 2514 N N . SER B 1 148 ? -14.172 0.958 9.656 1 90.69 148 SER B N 1
ATOM 2515 C CA . SER B 1 148 ? -12.992 0.138 9.898 1 90.69 148 SER B CA 1
ATOM 2516 C C . SER B 1 148 ? -13.367 -1.329 10.078 1 90.69 148 SER B C 1
ATOM 2518 O O . SER B 1 148 ? -12.516 -2.213 9.953 1 90.69 148 SER B O 1
ATOM 2520 N N . VAL B 1 149 ? -14.555 -1.625 10.273 1 93.69 149 VAL B N 1
ATOM 2521 C CA . VAL B 1 149 ? -14.992 -2.988 10.562 1 93.69 149 VAL B CA 1
ATOM 2522 C C . VAL B 1 149 ? -15.008 -3.809 9.273 1 93.69 149 VAL B C 1
ATOM 2524 O O . VAL B 1 149 ? -14.703 -5.004 9.289 1 93.69 149 VAL B O 1
ATOM 2527 N N . SER B 1 150 ? -15.32 -3.17 8.172 1 94.44 150 SER B N 1
ATOM 2528 C CA . SER B 1 150 ? -15.43 -3.893 6.91 1 94.44 150 SER B CA 1
ATOM 2529 C C . SER B 1 150 ? -14.109 -4.559 6.535 1 94.44 150 SER B C 1
ATOM 2531 O O . SER B 1 150 ? -14.055 -5.777 6.359 1 94.44 150 SER B O 1
ATOM 2533 N N . PRO B 1 151 ? -13.055 -3.814 6.461 1 96.62 151 PRO B N 1
ATOM 2534 C CA . PRO B 1 151 ? -11.812 -4.496 6.105 1 96.62 151 PRO B CA 1
ATOM 2535 C C . PRO B 1 151 ? -11.375 -5.52 7.156 1 96.62 151 PRO B C 1
ATOM 2537 O O . PRO B 1 151 ? -10.781 -6.543 6.816 1 96.62 151 PRO B O 1
ATOM 2540 N N . LEU B 1 152 ? -11.711 -5.352 8.375 1 97.94 152 LEU B N 1
ATOM 2541 C CA . LEU B 1 152 ? -11.383 -6.309 9.43 1 97.94 152 LEU B CA 1
ATOM 2542 C C . LEU B 1 152 ? -12.18 -7.598 9.258 1 97.94 152 LEU B C 1
ATOM 2544 O O . LEU B 1 152 ? -11.633 -8.695 9.383 1 97.94 152 LEU B O 1
ATOM 2548 N N . ILE B 1 153 ? -13.414 -7.457 8.953 1 98.06 153 ILE B N 1
ATOM 2549 C CA . ILE B 1 153 ? -14.273 -8.617 8.75 1 98.06 153 ILE B CA 1
ATOM 2550 C C . ILE B 1 153 ? -13.812 -9.391 7.52 1 98.06 153 ILE B C 1
ATOM 2552 O O . ILE B 1 153 ? -13.688 -10.617 7.559 1 98.06 153 ILE B O 1
ATOM 2556 N N . VAL B 1 154 ? -13.586 -8.656 6.469 1 98 154 VAL B N 1
ATOM 2557 C CA . VAL B 1 154 ? -13.172 -9.289 5.215 1 98 154 VAL B CA 1
ATOM 2558 C C . VAL B 1 154 ? -11.898 -10.094 5.438 1 98 154 VAL B C 1
ATOM 2560 O O . VAL B 1 154 ? -11.836 -11.273 5.078 1 98 154 VAL B O 1
ATOM 2563 N N . ALA B 1 155 ? -10.906 -9.523 6.062 1 98.69 155 ALA B N 1
ATOM 2564 C CA . ALA B 1 155 ? -9.617 -10.18 6.254 1 98.69 155 ALA B CA 1
ATOM 2565 C C . ALA B 1 155 ? -9.734 -11.344 7.234 1 98.69 155 ALA B C 1
ATOM 2567 O O . ALA B 1 155 ? -9.18 -12.422 7 1 98.69 155 ALA B O 1
ATOM 2568 N N . THR B 1 156 ? -10.484 -11.164 8.297 1 98.56 156 THR B N 1
ATOM 2569 C CA . THR B 1 156 ? -10.648 -12.195 9.312 1 98.56 156 THR B CA 1
ATOM 2570 C C . THR B 1 156 ? -11.406 -13.391 8.742 1 98.56 156 THR B C 1
ATOM 2572 O O . THR B 1 156 ? -11.031 -14.547 8.984 1 98.56 156 THR B O 1
ATOM 2575 N N . THR B 1 157 ? -12.43 -13.125 8.016 1 98.69 157 THR B N 1
ATOM 2576 C CA . THR B 1 157 ? -13.211 -14.188 7.398 1 98.69 157 THR B CA 1
ATOM 2577 C C . THR B 1 157 ? -12.328 -15.047 6.496 1 98.69 157 THR B C 1
ATOM 2579 O O . THR B 1 157 ? -12.344 -16.281 6.598 1 98.69 157 THR B O 1
ATOM 2582 N N . ALA B 1 158 ? -11.539 -14.43 5.688 1 98.69 158 ALA B N 1
ATOM 2583 C CA . ALA B 1 158 ? -10.656 -15.172 4.793 1 98.69 158 ALA B CA 1
ATOM 2584 C C . ALA B 1 158 ? -9.625 -15.969 5.582 1 98.69 158 ALA B C 1
ATOM 2586 O O . ALA B 1 158 ? -9.352 -17.125 5.27 1 98.69 158 ALA B O 1
ATOM 2587 N N . MET B 1 159 ? -9.055 -15.375 6.586 1 98.5 159 MET B N 1
ATOM 2588 C CA . MET B 1 159 ? -7.977 -15.992 7.355 1 98.5 159 MET B CA 1
ATOM 2589 C C . MET B 1 159 ? -8.477 -17.203 8.125 1 98.5 159 MET B C 1
ATOM 2591 O O . MET B 1 159 ? -7.699 -18.125 8.422 1 98.5 159 MET B O 1
ATOM 2595 N N . ILE B 1 160 ? -9.719 -17.266 8.422 1 98.62 160 ILE B N 1
ATOM 2596 C CA . ILE B 1 160 ? -10.312 -18.422 9.086 1 98.62 160 ILE B CA 1
ATOM 2597 C C . ILE B 1 160 ? -10.773 -19.438 8.039 1 98.62 160 ILE B C 1
ATOM 2599 O O . ILE B 1 160 ? -10.461 -20.625 8.148 1 98.62 160 ILE B O 1
ATOM 2603 N N . TRP B 1 161 ? -11.445 -18.969 7.02 1 98.62 161 TRP B N 1
ATOM 2604 C CA . TRP B 1 161 ? -12.086 -19.781 5.996 1 98.62 161 TRP B CA 1
ATOM 2605 C C . TRP B 1 161 ? -11.039 -20.531 5.176 1 98.62 161 TRP B C 1
ATOM 2607 O O . TRP B 1 161 ? -11.18 -21.734 4.93 1 98.62 161 TRP B O 1
ATOM 2617 N N . MET B 1 162 ? -10.031 -19.906 4.793 1 98.69 162 MET B N 1
ATOM 2618 C CA . MET B 1 162 ? -9.094 -20.469 3.816 1 98.69 162 MET B CA 1
ATOM 2619 C C . MET B 1 162 ? -8.328 -21.641 4.406 1 98.69 162 MET B C 1
ATOM 2621 O O . MET B 1 162 ? -8.242 -22.703 3.783 1 98.69 162 MET B O 1
ATOM 2625 N N . PRO B 1 163 ? -7.719 -21.516 5.605 1 98.5 163 PRO B N 1
ATOM 2626 C CA . PRO B 1 163 ? -7.055 -22.703 6.145 1 98.5 163 PRO B CA 1
ATOM 2627 C C . PRO B 1 163 ? -7.996 -23.906 6.289 1 98.5 163 PRO B C 1
ATOM 2629 O O . PRO B 1 163 ? -7.578 -25.047 6.109 1 98.5 163 PRO B O 1
ATOM 2632 N N . MET B 1 164 ? -9.227 -23.656 6.477 1 98.19 164 MET B N 1
ATOM 2633 C CA . MET B 1 164 ? -10.203 -24.734 6.68 1 98.19 164 MET B CA 1
ATOM 2634 C C . MET B 1 164 ? -10.531 -25.422 5.363 1 98.19 164 MET B C 1
ATOM 2636 O O . MET B 1 164 ? -10.953 -26.578 5.352 1 98.19 164 MET B O 1
ATOM 2640 N N . GLN B 1 165 ? -10.352 -24.75 4.246 1 97.5 165 GLN B N 1
ATOM 2641 C CA . GLN B 1 165 ? -10.789 -25.281 2.957 1 97.5 165 GLN B CA 1
ATOM 2642 C C . GLN B 1 165 ? -9.602 -25.594 2.057 1 97.5 165 GLN B C 1
ATOM 2644 O O . GLN B 1 165 ? -9.766 -25.859 0.868 1 97.5 165 GLN B O 1
ATOM 2649 N N . ARG B 1 166 ? -8.453 -25.5 2.545 1 97.81 166 ARG B N 1
ATOM 2650 C CA . ARG B 1 166 ? -7.25 -25.672 1.743 1 97.81 166 ARG B CA 1
ATOM 2651 C C . ARG B 1 166 ? -7.27 -27 1.002 1 97.81 166 ARG B C 1
ATOM 2653 O O . ARG B 1 166 ? -7.004 -27.062 -0.2 1 97.81 166 ARG B O 1
ATOM 2660 N N . GLY B 1 167 ? -7.582 -28.094 1.646 1 97.25 167 GLY B N 1
ATOM 2661 C CA . GLY B 1 167 ? -7.59 -29.422 1.053 1 97.25 167 GLY B CA 1
ATOM 2662 C C . GLY B 1 167 ? -8.57 -29.547 -0.099 1 97.25 167 GLY B C 1
ATOM 2663 O O . GLY B 1 167 ? -8.367 -30.375 -0.999 1 97.25 167 GLY B O 1
ATOM 2664 N N . TYR B 1 168 ? -9.555 -28.781 -0.036 1 96.56 168 TYR B N 1
ATOM 2665 C CA . TYR B 1 168 ? -10.578 -28.797 -1.077 1 96.56 168 TYR B CA 1
ATOM 2666 C C . TYR B 1 168 ? -10.07 -28.125 -2.35 1 96.56 168 TYR B C 1
ATOM 2668 O O . TYR B 1 168 ? -10.336 -28.594 -3.457 1 96.56 168 TYR B O 1
ATOM 2676 N N . TYR B 1 169 ? -9.289 -27.062 -2.26 1 96.94 169 TYR B N 1
ATOM 2677 C CA . TYR B 1 169 ? -8.938 -26.25 -3.416 1 96.94 169 TYR B CA 1
ATOM 2678 C C . TYR B 1 169 ? -7.547 -26.578 -3.93 1 96.94 169 TYR B C 1
ATOM 2680 O O . TYR B 1 169 ? -7.309 -26.594 -5.141 1 96.94 169 TYR B O 1
ATOM 2688 N N . VAL B 1 170 ? -6.645 -26.828 -3.07 1 97.5 170 VAL B N 1
ATOM 2689 C CA . VAL B 1 170 ? -5.246 -27 -3.461 1 97.5 170 VAL B CA 1
ATOM 2690 C C . VAL B 1 170 ? -5.016 -28.422 -3.967 1 97.5 170 VAL B C 1
ATOM 2692 O O . VAL B 1 170 ? -5.238 -29.391 -3.238 1 97.5 170 VAL B O 1
ATOM 2695 N N . GLN B 1 171 ? -4.523 -28.484 -5.227 1 95.88 171 GLN B N 1
ATOM 2696 C CA . GLN B 1 171 ? -4.301 -29.766 -5.879 1 95.88 171 GLN B CA 1
ATOM 2697 C C . GLN B 1 171 ? -2.879 -29.875 -6.418 1 95.88 171 GLN B C 1
ATOM 2699 O O . GLN B 1 171 ? -2.41 -30.969 -6.738 1 95.88 171 GLN B O 1
ATOM 2704 N N . LEU B 1 172 ? -2.219 -28.734 -6.52 1 94.06 172 LEU B N 1
ATOM 2705 C CA . LEU B 1 172 ? -0.869 -28.641 -7.062 1 94.06 172 LEU B CA 1
ATOM 2706 C C . LEU B 1 172 ? 0.035 -27.828 -6.141 1 94.06 172 LEU B C 1
ATOM 2708 O O . LEU B 1 172 ? -0.445 -27 -5.367 1 94.06 172 LEU B O 1
ATOM 2712 N N . PRO B 1 173 ? 1.188 -28.062 -6.301 1 88.69 173 PRO B N 1
ATOM 2713 C CA . PRO B 1 173 ? 2.084 -27.25 -5.473 1 88.69 173 PRO B CA 1
ATOM 2714 C C . PRO B 1 173 ? 2.123 -25.797 -5.902 1 88.69 173 PRO B C 1
ATOM 2716 O O . PRO B 1 173 ? 1.905 -25.484 -7.074 1 88.69 173 PRO B O 1
#

InterPro domains:
  IPR005352 Erg28 [PF03694] (15-160)
  IPR005352 Erg28 [PTHR15451] (13-164)

Radius of gyration: 21.41 Å; Cα contacts (8 Å, |Δi|>4): 523; chains: 2; bounding box: 45×64×53 Å

Organism: NCBI:txid1051616

Foldseek 3Di:
DCDPVNVAAPADDCLLVLLLVLLVVLLVLLVCLQVDCVLVCQFLVFWWDADPPDDDDDPVDHCVPDPPRIDTDDDPVSPVPIDAPDDSVNSNVSSVLSNVLSVLSNVLSHVLQAPVSLVSNLVSLVVQLVVLVCCVPPVNSGDDDDSSVVSNCSSVVCNVPSVVCSVVRHNHD/DCDPVNVAAPADDCLLVLLLVLLVVLLVLLVCLQVDCVLVCQFLVFWWDADPPDDDDDPVDHCVPDPPRIDTDDDPVSPVPIGAPDDSVNSNVSSVLSNVLSVLSNVLSHVLQAPVSLVSNLVSLVVQLVVLVCCVPPVNSGDDDDSSVVSNCSSVCCNVPSVVCSVVRHNHD

Sequence (346 aa):
MVTIADLLPSSQGLLPYYMILVSLISVGNSAQCLLTLHYTRRIYCNKFVTNTSLAPKSALRDPEDSVHKLVLATNRAAAGNATDQVTPLAARLFATWTLLAAVVRMYAAYHLEHAHMYDLVLWTYVVALSHFLSEMFFFKTVKFGAPSVSPLIVATTAMIWMPMQRGYYVQLPMVTIADLLPSSQGLLPYYMILVSLISVGNSAQCLLTLHYTRRIYCNKFVTNTSLAPKSALRDPEDSVHKLVLATNRAAAGNATDQVTPLAARLFATWTLLAAVVRMYAAYHLEHAHMYDLVLWTYVVALSHFLSEMFFFKTVKFGAPSVSPLIVATTAMIWMPMQRGYYVQLP

Solvent-accessible surface area (backbone atoms only — not comparable to full-atom values): 17914 Å² total; per-residue (Å²): 128,90,47,72,73,71,70,45,56,83,66,83,72,62,62,36,55,53,28,43,51,54,17,51,52,24,43,50,48,23,52,43,33,75,68,31,33,54,69,59,42,57,27,35,49,37,39,25,33,75,39,80,85,57,64,71,72,53,96,85,40,54,45,85,26,42,57,64,38,55,38,78,53,84,51,78,78,52,48,76,77,33,39,48,59,72,36,56,57,24,29,46,31,45,16,51,29,31,38,52,44,19,52,48,24,44,55,23,28,66,36,38,37,23,38,61,36,44,52,50,39,50,47,50,28,51,54,48,34,50,51,55,48,41,29,39,74,70,68,48,34,26,53,95,45,78,66,42,43,52,60,46,50,56,19,50,50,48,67,56,50,46,74,74,44,39,79,78,46,40,78,41,104,129,90,48,73,71,73,71,43,55,81,66,85,72,61,62,37,56,52,28,43,51,52,17,51,51,22,44,48,50,23,52,43,32,74,66,29,32,54,67,60,40,57,28,35,49,37,39,25,33,75,39,79,84,55,64,72,71,53,99,86,41,54,45,84,27,41,58,62,37,55,37,77,51,83,51,77,77,52,49,76,76,33,38,47,60,72,34,55,57,24,29,46,31,44,15,52,29,31,38,52,45,17,53,47,23,45,54,22,29,66,37,37,37,23,38,60,34,44,51,50,40,49,47,49,27,50,53,48,34,51,51,55,50,41,29,38,74,69,70,47,36,25,52,96,44,76,67,40,43,51,62,44,49,55,18,50,50,47,65,56,50,46,75,74,43,39,79,78,46,39,79,40,105

Secondary structure (DSSP, 8-state):
---GGGGS--SSSSHHHHHHHHHHHHHHHHHHHHH-SHHHHHHS---EEE-TTSPPP-SS--GGG-TTSEEE--STGGGGG-B-S--HHHHHHHHHHHHHHHHHHHHHHT-TTBHHHHHHHHHHHHHHHHHHHHHHHTS--S-SSHHHHHHHHHHHHHHHHHHHHHHHH--B-/---GGGGS--SSSSHHHHHHHHHHHHHHHHHHHHH-SHHHHHHS---EEE-TTSPPP-SS--GGG-TTSEEE--STGGGGG-B-S--HHHHHHHHHHHHHHHHHHHHHHT-TTBHHHHHHHHHHHHHHHHHHHHHHHTS--S-SSHHHHHHHHHHHHHHHHHHHHHHHH--B-